Protein AF-A0A2A4FBB8-F1 (afdb_monomer)

pLDDT: mean 86.94, std 19.79, range [28.27, 98.19]

Nearest PDB structures (foldseek):
  5d15-assembly1_B  TM=6.568E-01  e=8.085E-01  Mycobacterium avium subsp. avium 10-9275

Solvent-accessible surface area (backbone atoms only — not comparable to full-atom values): 10845 Å² total; per-residue (Å²): 132,55,71,39,58,55,53,48,51,52,52,51,52,49,24,53,53,51,34,46,37,30,60,75,66,69,47,73,53,60,28,43,47,56,56,64,63,68,50,75,57,100,87,46,77,50,38,67,26,57,54,52,22,54,58,47,24,73,68,38,84,45,69,38,36,34,46,34,72,56,40,43,75,50,49,36,52,89,34,98,57,18,75,46,34,29,28,42,78,88,70,49,41,26,57,38,37,53,61,76,48,41,78,39,67,62,51,44,52,48,44,40,54,52,32,53,50,45,35,62,79,23,69,88,38,66,75,63,22,52,40,27,51,52,48,31,30,55,46,30,51,45,27,48,74,68,71,38,59,90,61,47,63,93,65,99,65,74,73,54,71,42,69,44,59,66,82,78,78,78,78,67,96,81,81,87,77,85,83,86,85,88,82,88,86,86,88,133

Secondary structure (DSSP, 8-state):
--HHHHHHHHHHHHHHHHHHHHHHH-----EEE--S--EE-SS-EESHHHHHHHHHHHH--SS-EEE-HHHHTTS-TTSTTGGGEEE-TTS-EEE-SSTTGGGSHHHHHHHHHHHHHHHHHTTT-HHHHHHHHHHHHHHHHHHHHTT-GGGPPP-SS----EEBTB------S---S-----------

Sequence (188 aa):
MTNERVVAMFLTELTDQIAQLTLMSRFPLRGAVTVGPLMFSEKFLFGPALVEAVELEKAAVFPRIMLSKSVLRHITPDSPYQSLVLRDADGSAFLDYLGRKALIPSAIKWHREFVQKGLAENASRVRERQKYEWLAQYHNFHAMKVGMSDQCVSIDRGIAFEPYGDEVDVISPVKQRRSVSATGRSQE

Structure (mmCIF, N/CA/C/O backbone):
data_AF-A0A2A4FBB8-F1
#
_entry.id   AF-A0A2A4FBB8-F1
#
loop_
_atom_site.group_PDB
_atom_site.id
_atom_site.type_symbol
_atom_site.label_atom_id
_atom_site.label_alt_id
_atom_site.label_comp_id
_atom_site.label_asym_id
_atom_site.label_entity_id
_atom_site.label_seq_id
_atom_site.pdbx_PDB_ins_code
_atom_site.Cartn_x
_atom_site.Cartn_y
_atom_site.Cartn_z
_atom_site.occupancy
_atom_site.B_iso_or_equiv
_atom_site.auth_seq_id
_atom_site.auth_comp_id
_atom_site.auth_asym_id
_atom_site.auth_atom_id
_atom_site.pdbx_PDB_model_num
ATOM 1 N N . MET A 1 1 ? -5.345 16.794 21.054 1.00 59.84 1 MET A N 1
ATOM 2 C CA . MET A 1 1 ? -4.994 16.195 19.746 1.00 59.84 1 MET A CA 1
ATOM 3 C C . MET A 1 1 ? -6.293 15.774 19.077 1.00 59.84 1 MET A C 1
ATOM 5 O O . MET A 1 1 ? -7.117 15.206 19.778 1.00 59.84 1 MET A O 1
ATOM 9 N N . THR A 1 2 ? -6.547 16.122 17.812 1.00 82.75 2 THR A N 1
ATOM 10 C CA . THR A 1 2 ? -7.803 15.728 17.141 1.00 82.75 2 THR A CA 1
ATOM 11 C C . THR A 1 2 ? -7.772 14.239 16.782 1.00 82.75 2 THR A C 1
ATOM 13 O O . THR A 1 2 ? -6.693 13.696 16.542 1.00 82.75 2 THR A O 1
ATOM 16 N N . ASN A 1 3 ? -8.937 13.583 16.725 1.00 90.62 3 ASN A N 1
ATOM 17 C CA . ASN A 1 3 ? -9.036 12.169 16.328 1.00 90.62 3 ASN A CA 1
ATOM 18 C C . ASN A 1 3 ? -8.429 11.923 14.936 1.00 90.62 3 ASN A C 1
ATOM 20 O O . ASN A 1 3 ? -7.737 10.930 14.740 1.00 90.62 3 ASN A O 1
ATOM 24 N N . GLU A 1 4 ? -8.602 12.868 14.007 1.00 93.94 4 GLU A N 1
ATOM 25 C CA . GLU A 1 4 ? -7.934 12.867 12.699 1.00 93.94 4 GLU A CA 1
ATOM 26 C C . GLU A 1 4 ? -6.409 12.795 12.826 1.00 93.94 4 GLU A C 1
ATOM 28 O O . GLU A 1 4 ? -5.794 11.911 12.240 1.00 93.94 4 GLU A O 1
ATOM 33 N N . ARG A 1 5 ? -5.788 13.673 13.627 1.00 94.25 5 ARG A N 1
ATOM 34 C CA . ARG A 1 5 ? -4.325 13.686 13.783 1.00 94.25 5 ARG A CA 1
ATOM 35 C C . ARG A 1 5 ? -3.804 12.389 14.395 1.00 94.25 5 ARG A C 1
ATOM 37 O O . ARG A 1 5 ? -2.741 11.933 13.996 1.00 94.25 5 ARG A O 1
ATOM 44 N N . VAL A 1 6 ? -4.534 11.787 15.336 1.00 95.25 6 VAL A N 1
ATOM 45 C CA . VAL A 1 6 ? -4.153 10.490 15.926 1.00 95.25 6 VAL A CA 1
ATOM 46 C C . VAL A 1 6 ? -4.181 9.383 14.875 1.00 95.25 6 VAL A C 1
ATOM 48 O O . VAL A 1 6 ? -3.196 8.661 14.728 1.00 95.25 6 VAL A O 1
ATOM 51 N N . VAL A 1 7 ? -5.270 9.286 14.106 1.00 96.38 7 VAL A N 1
ATOM 52 C CA . VAL A 1 7 ? -5.392 8.303 13.019 1.00 96.38 7 VAL A CA 1
ATOM 53 C C . VAL A 1 7 ? -4.308 8.531 11.968 1.00 96.38 7 VAL A C 1
ATOM 55 O O . VAL A 1 7 ? -3.618 7.592 11.587 1.00 96.38 7 VAL A O 1
ATOM 58 N N . ALA A 1 8 ? -4.091 9.775 11.550 1.00 96.44 8 ALA A N 1
ATOM 59 C CA . ALA A 1 8 ? -3.084 10.117 10.557 1.00 96.44 8 ALA A CA 1
ATOM 60 C C . ALA A 1 8 ? -1.657 9.785 11.005 1.00 96.44 8 ALA A C 1
ATOM 62 O O . ALA A 1 8 ? -0.876 9.264 10.210 1.00 96.44 8 ALA A O 1
ATOM 63 N N . MET A 1 9 ? -1.305 10.043 12.269 1.00 96.75 9 MET A N 1
ATOM 64 C CA . MET A 1 9 ? -0.003 9.645 12.812 1.00 96.75 9 MET A CA 1
ATOM 65 C C . MET A 1 9 ? 0.176 8.129 12.782 1.00 96.75 9 MET A C 1
ATOM 67 O O . MET A 1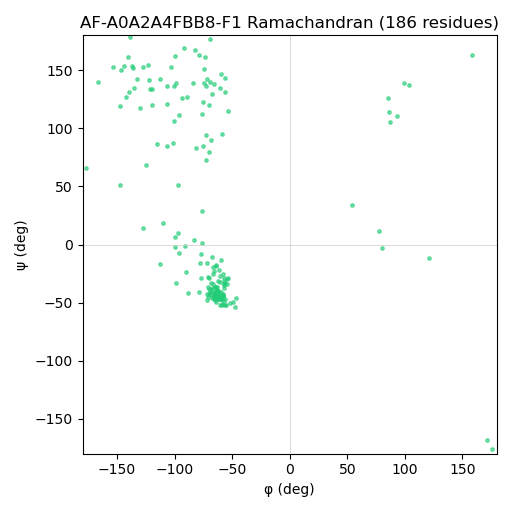 9 ? 1.215 7.658 12.329 1.00 96.75 9 MET A O 1
ATOM 71 N N . PHE A 1 10 ? -0.842 7.373 13.205 1.00 97.19 10 PHE A N 1
ATOM 72 C CA . PHE A 1 10 ? -0.804 5.913 13.146 1.00 97.19 10 PHE A CA 1
ATOM 73 C C . PHE A 1 10 ? -0.615 5.414 11.707 1.00 97.19 10 PHE A C 1
ATOM 75 O O . PHE A 1 10 ? 0.257 4.588 11.451 1.00 97.19 10 PHE A O 1
ATOM 82 N N . LEU A 1 11 ? -1.378 5.952 10.749 1.00 97.81 11 LEU A N 1
ATOM 83 C CA . LEU A 1 11 ? -1.250 5.592 9.335 1.00 97.81 11 LEU A CA 1
ATOM 84 C C . LEU A 1 11 ? 0.111 5.984 8.750 1.00 97.81 11 LEU A C 1
ATOM 86 O O . LEU A 1 11 ? 0.658 5.243 7.937 1.00 97.81 11 LEU A O 1
ATOM 90 N N . THR A 1 12 ? 0.671 7.123 9.160 1.00 97.25 12 THR A N 1
ATOM 91 C CA . THR A 1 12 ? 1.992 7.590 8.713 1.00 97.25 12 THR A CA 1
ATOM 92 C C . THR A 1 12 ? 3.091 6.641 9.181 1.00 97.25 12 THR A C 1
ATOM 94 O O . THR A 1 12 ? 3.909 6.219 8.367 1.00 97.25 12 THR A O 1
ATOM 97 N N . GLU A 1 13 ? 3.070 6.262 10.458 1.00 97.62 13 GLU A N 1
ATOM 98 C CA . GLU A 1 13 ? 4.020 5.306 11.031 1.00 97.62 13 GLU A CA 1
ATOM 99 C C . GLU A 1 13 ? 3.883 3.930 10.368 1.00 97.62 13 GLU A C 1
ATOM 101 O O . GLU A 1 13 ? 4.860 3.342 9.906 1.00 97.62 13 GLU A O 1
ATOM 106 N N . LEU A 1 14 ? 2.646 3.448 10.222 1.00 97.50 14 LEU A N 1
ATOM 107 C CA . LEU A 1 14 ? 2.368 2.176 9.564 1.00 97.50 14 LEU A CA 1
ATOM 108 C C . LEU A 1 14 ? 2.857 2.170 8.105 1.00 97.50 14 LEU A C 1
ATOM 110 O O . LEU A 1 14 ? 3.459 1.196 7.659 1.00 97.50 14 LEU A O 1
ATOM 114 N N . THR A 1 15 ? 2.658 3.272 7.376 1.00 97.19 15 THR A N 1
ATOM 115 C CA . THR A 1 15 ? 3.177 3.475 6.011 1.00 97.19 15 THR A CA 1
ATOM 116 C C . THR A 1 15 ? 4.694 3.306 5.973 1.00 97.19 15 THR A C 1
ATOM 118 O O . THR A 1 15 ? 5.210 2.597 5.109 1.00 97.19 15 THR A O 1
ATOM 121 N N . ASP A 1 16 ? 5.413 3.929 6.909 1.00 95.75 16 ASP A N 1
ATOM 122 C CA . ASP A 1 16 ? 6.872 3.856 6.960 1.00 95.75 16 ASP A CA 1
ATOM 123 C C . ASP A 1 16 ? 7.364 2.426 7.240 1.00 95.75 16 ASP A C 1
ATOM 125 O O . ASP A 1 16 ? 8.274 1.954 6.552 1.00 95.75 16 ASP A O 1
ATOM 129 N N . GLN A 1 17 ? 6.710 1.697 8.150 1.00 96.31 17 GLN A N 1
ATOM 130 C CA . GLN A 1 17 ? 7.031 0.296 8.452 1.00 96.31 17 GLN A CA 1
ATOM 131 C C . GLN A 1 17 ? 6.752 -0.642 7.268 1.00 96.31 17 GLN A C 1
ATOM 133 O O . GLN A 1 17 ? 7.589 -1.481 6.925 1.00 96.31 17 GLN A O 1
ATOM 138 N N . ILE A 1 18 ? 5.605 -0.486 6.596 1.00 96.81 18 ILE A N 1
ATOM 139 C CA . ILE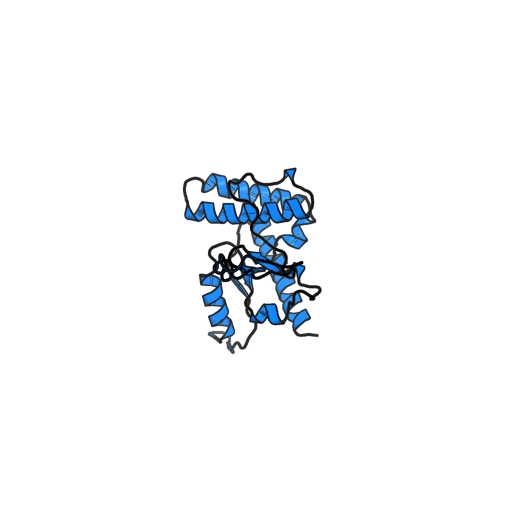 A 1 18 ? 5.258 -1.285 5.409 1.00 96.81 18 ILE A CA 1
ATOM 140 C C . ILE A 1 18 ? 6.251 -1.023 4.283 1.00 96.81 18 ILE A C 1
ATOM 142 O O . ILE A 1 18 ? 6.724 -1.966 3.642 1.00 96.81 18 ILE A O 1
ATOM 146 N N . ALA A 1 19 ? 6.589 0.245 4.045 1.00 95.75 19 ALA A N 1
ATOM 147 C CA . ALA A 1 19 ? 7.557 0.608 3.028 1.00 95.75 19 ALA A CA 1
ATOM 148 C C . ALA A 1 19 ? 8.938 0.022 3.340 1.00 95.75 19 ALA A C 1
ATOM 150 O O . ALA A 1 19 ? 9.589 -0.500 2.439 1.00 95.75 19 ALA A O 1
ATOM 151 N N . GLN A 1 20 ? 9.369 0.049 4.604 1.00 94.44 20 GLN A N 1
ATOM 152 C CA . GLN A 1 20 ? 10.628 -0.557 5.025 1.00 94.44 20 GLN A CA 1
ATOM 153 C C . GLN A 1 20 ? 10.648 -2.068 4.754 1.00 94.44 20 GL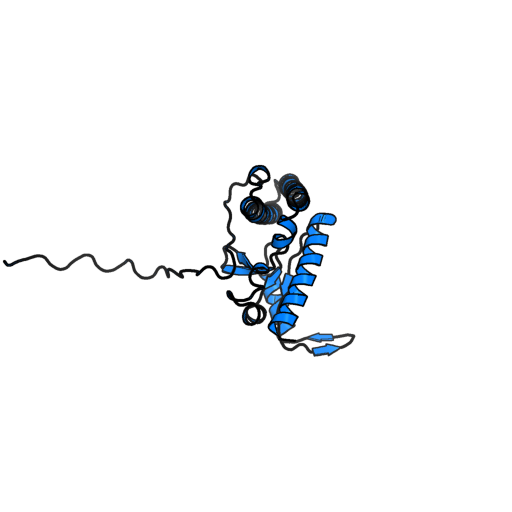N A C 1
ATOM 155 O O . GLN A 1 20 ? 11.561 -2.554 4.087 1.00 94.44 20 GLN A O 1
ATOM 160 N N . LEU A 1 21 ? 9.628 -2.807 5.201 1.00 96.25 21 LEU A N 1
ATOM 161 C CA . LEU A 1 21 ? 9.530 -4.257 4.987 1.00 96.25 21 LEU A CA 1
ATOM 162 C C . LEU A 1 21 ? 9.443 -4.619 3.496 1.00 96.25 21 LEU A C 1
ATOM 164 O O . LEU A 1 21 ? 10.092 -5.560 3.033 1.00 96.25 21 LEU A O 1
ATOM 168 N N . THR A 1 22 ? 8.701 -3.836 2.715 1.00 94.69 22 THR A N 1
ATOM 169 C CA . THR A 1 22 ? 8.532 -4.092 1.281 1.00 94.69 22 THR A CA 1
ATOM 170 C C . THR A 1 22 ? 9.808 -3.776 0.500 1.00 94.69 22 THR A C 1
ATOM 172 O O . THR A 1 22 ? 10.259 -4.601 -0.290 1.00 94.69 22 THR A O 1
ATOM 175 N N . LEU A 1 23 ? 10.427 -2.613 0.724 1.00 93.56 23 LEU A N 1
ATOM 176 C CA . LEU A 1 23 ? 11.586 -2.161 -0.053 1.00 93.56 23 LEU A CA 1
ATOM 177 C C . LEU A 1 23 ? 12.890 -2.836 0.380 1.00 93.56 23 LEU A C 1
ATOM 179 O O . LEU A 1 23 ? 13.695 -3.203 -0.473 1.00 93.56 23 LEU A O 1
ATOM 183 N N . MET A 1 24 ? 13.111 -3.011 1.687 1.00 90.69 24 MET A N 1
ATOM 184 C CA . MET A 1 24 ? 14.364 -3.573 2.202 1.00 90.69 24 MET A CA 1
ATOM 185 C C . MET A 1 24 ? 14.321 -5.097 2.284 1.00 90.69 24 MET A C 1
ATOM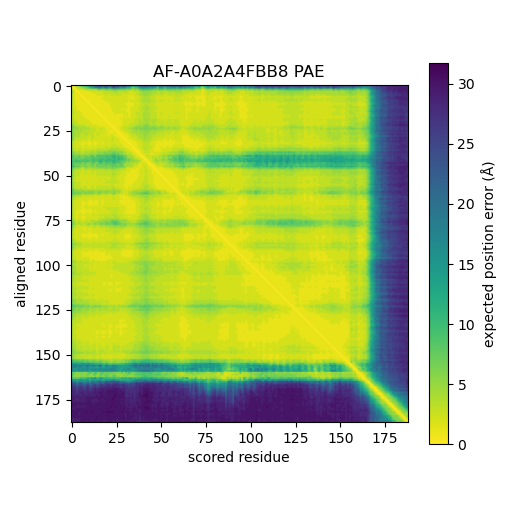 187 O O . MET A 1 24 ? 15.291 -5.759 1.923 1.00 90.69 24 MET A O 1
ATOM 191 N N . SER A 1 25 ? 13.201 -5.662 2.741 1.00 92.69 25 SER A N 1
ATOM 192 C CA . SER A 1 25 ? 13.072 -7.108 2.964 1.00 92.69 25 SER A CA 1
ATOM 193 C C . SER A 1 25 ? 12.355 -7.836 1.827 1.00 92.69 25 SER A C 1
ATOM 195 O O . SER A 1 25 ? 12.248 -9.059 1.878 1.00 92.69 25 SER A O 1
ATOM 197 N N . ARG A 1 26 ? 11.884 -7.118 0.791 1.00 94.00 26 ARG A N 1
ATOM 198 C CA . ARG A 1 26 ? 11.116 -7.682 -0.339 1.00 94.00 26 ARG A CA 1
ATOM 199 C C . ARG A 1 26 ? 9.896 -8.476 0.131 1.00 94.00 26 ARG A C 1
ATOM 201 O O . ARG A 1 26 ? 9.523 -9.478 -0.478 1.00 94.00 26 ARG A O 1
ATOM 208 N N . PHE A 1 27 ? 9.295 -8.020 1.230 1.00 94.56 27 PHE A N 1
ATOM 209 C CA . PHE A 1 27 ? 8.194 -8.689 1.907 1.00 94.56 27 PHE A CA 1
ATOM 210 C C . PHE A 1 27 ? 6.931 -7.821 1.831 1.00 94.56 27 PHE A C 1
ATOM 212 O O . PHE A 1 27 ? 6.692 -6.999 2.718 1.00 94.56 27 PHE A O 1
ATOM 219 N N . PRO A 1 28 ? 6.145 -7.945 0.748 1.00 94.25 28 PRO A N 1
ATOM 220 C CA . PRO A 1 28 ? 4.946 -7.145 0.570 1.00 94.25 28 PRO A CA 1
ATOM 221 C C . PRO A 1 28 ? 3.849 -7.620 1.534 1.00 94.25 28 PRO A C 1
ATOM 223 O O . PRO A 1 28 ? 3.628 -8.821 1.706 1.00 94.25 28 PRO A O 1
ATOM 226 N N . LEU A 1 29 ? 3.155 -6.673 2.162 1.00 94.75 29 LEU A N 1
ATOM 227 C CA . LEU A 1 29 ? 2.158 -6.951 3.197 1.00 94.75 29 LEU A CA 1
ATOM 228 C C . LEU A 1 29 ? 0.730 -6.815 2.673 1.00 94.75 29 LEU A C 1
ATOM 230 O O . LEU A 1 29 ? 0.453 -6.029 1.772 1.00 94.75 29 LEU A O 1
ATOM 234 N N . ARG A 1 30 ? -0.191 -7.556 3.292 1.00 94.75 30 ARG A N 1
ATOM 235 C CA . ARG A 1 30 ? -1.638 -7.366 3.153 1.00 94.75 30 ARG A CA 1
ATOM 236 C C . ARG A 1 30 ? -2.268 -7.239 4.533 1.00 94.75 30 ARG A C 1
ATOM 238 O O . ARG A 1 30 ? -1.736 -7.780 5.502 1.00 94.75 30 ARG A O 1
ATOM 245 N N . GLY A 1 31 ? -3.386 -6.537 4.620 1.00 96.38 31 GLY A N 1
ATOM 246 C CA . GLY A 1 31 ? -4.034 -6.285 5.898 1.00 96.38 31 GLY A CA 1
ATOM 247 C C . GLY A 1 31 ? -5.172 -5.289 5.786 1.00 96.38 31 GLY A C 1
ATOM 248 O O . GLY A 1 31 ? -5.591 -4.912 4.691 1.00 96.38 31 GLY A O 1
ATOM 249 N N . ALA A 1 32 ? -5.640 -4.840 6.942 1.00 97.94 32 ALA A N 1
ATOM 250 C CA . ALA A 1 32 ? -6.689 -3.846 7.056 1.00 97.94 32 ALA A CA 1
ATOM 251 C C . ALA A 1 32 ? -6.476 -2.958 8.285 1.00 97.94 32 ALA A C 1
ATOM 253 O O . ALA A 1 32 ? -5.952 -3.412 9.302 1.00 97.94 32 ALA A O 1
ATOM 254 N N . VAL A 1 33 ? -6.926 -1.707 8.198 1.00 98.06 33 VAL A N 1
ATOM 255 C CA . VAL A 1 33 ? -6.998 -0.775 9.328 1.00 98.06 33 VAL A CA 1
ATOM 256 C C . VAL A 1 33 ? -8.446 -0.354 9.542 1.00 98.06 33 VAL A C 1
ATOM 258 O O . VAL A 1 33 ? -9.155 0.022 8.605 1.00 98.06 33 VAL A O 1
ATOM 261 N N . THR A 1 34 ? -8.862 -0.391 10.803 1.00 97.31 34 THR A N 1
ATOM 262 C CA . THR A 1 34 ? -10.196 -0.024 11.289 1.00 97.31 34 THR A CA 1
ATOM 263 C C . THR A 1 34 ? -10.067 0.816 12.555 1.00 97.31 34 THR A C 1
ATOM 265 O O . THR A 1 34 ? -9.133 0.623 13.333 1.00 97.31 34 THR A O 1
ATOM 268 N N . VAL A 1 35 ? -11.037 1.688 12.813 1.00 96.19 35 VAL A N 1
ATOM 269 C CA . VAL A 1 35 ? -11.166 2.475 14.042 1.00 96.19 35 VAL A CA 1
ATOM 270 C C . VAL A 1 35 ? -12.484 2.122 14.718 1.00 96.19 35 VAL A C 1
ATOM 272 O O . VAL A 1 35 ? -13.563 2.331 14.165 1.00 96.19 35 VAL A O 1
ATOM 275 N N . GLY A 1 36 ? -12.414 1.626 15.949 1.00 94.75 36 GLY A N 1
ATOM 276 C CA . GLY A 1 36 ? -13.610 1.338 16.725 1.00 94.75 36 GLY A CA 1
ATOM 277 C C . GLY A 1 36 ? -13.315 0.676 18.067 1.00 94.75 36 GLY A C 1
ATOM 278 O O . GLY A 1 36 ? -12.151 0.510 18.434 1.00 94.75 36 GLY A O 1
ATOM 279 N N . PRO A 1 37 ? -14.370 0.303 18.807 1.00 94.88 37 PRO A N 1
ATOM 280 C CA . PRO A 1 37 ? -14.239 -0.309 20.119 1.00 94.88 37 PRO A CA 1
ATOM 281 C C . PRO A 1 37 ? -13.471 -1.631 20.069 1.00 94.88 37 PRO A C 1
ATOM 283 O O . PRO A 1 37 ? -13.743 -2.498 19.231 1.00 94.88 37 PRO A O 1
ATOM 286 N N . LEU A 1 38 ? -12.551 -1.785 21.016 1.00 93.62 38 LEU A N 1
ATOM 287 C CA . LEU A 1 38 ? -11.731 -2.970 21.193 1.00 93.62 38 LEU A CA 1
ATOM 288 C C . LEU A 1 38 ? -11.563 -3.226 22.690 1.00 93.62 38 LEU A C 1
ATOM 290 O O . LEU A 1 38 ? -11.162 -2.335 23.436 1.00 93.62 38 LEU A O 1
ATOM 294 N N . MET A 1 39 ? -11.878 -4.440 23.122 1.00 92.94 39 MET A N 1
ATOM 295 C CA . MET A 1 39 ? -11.535 -4.941 24.445 1.00 92.94 39 MET A CA 1
ATOM 296 C C . MET A 1 39 ? -10.216 -5.690 24.315 1.00 92.94 39 MET A C 1
ATOM 298 O O . MET A 1 39 ? -10.087 -6.589 23.479 1.00 92.94 39 MET A O 1
ATOM 302 N N . PHE A 1 40 ? -9.236 -5.317 25.129 1.00 92.56 40 PHE A N 1
ATOM 303 C CA . PHE A 1 40 ? -7.948 -5.990 25.152 1.00 92.56 40 PHE A CA 1
ATOM 304 C C . PHE A 1 40 ? -7.524 -6.304 26.586 1.00 92.56 40 PHE A C 1
ATOM 306 O O . PHE A 1 40 ? -7.761 -5.539 27.517 1.00 92.56 40 PHE A O 1
ATOM 313 N N . SER A 1 41 ? -6.904 -7.464 26.741 1.00 92.50 41 SER A N 1
ATOM 314 C CA . SER A 1 41 ? -6.198 -7.941 27.930 1.00 92.50 41 SER A CA 1
ATOM 315 C C . SER A 1 41 ? -4.916 -8.632 27.459 1.00 92.50 41 SER A C 1
ATOM 317 O O . SER A 1 41 ? -4.708 -8.781 26.256 1.00 92.50 41 SER A O 1
ATOM 319 N N . GLU A 1 42 ? -4.085 -9.126 28.373 1.00 92.25 42 GLU A N 1
ATOM 320 C CA . GLU A 1 42 ? -2.859 -9.850 27.999 1.00 92.25 42 GLU A CA 1
ATOM 321 C C . GLU A 1 42 ? -3.107 -11.079 27.107 1.00 92.25 42 GLU A C 1
ATOM 323 O O . GLU A 1 42 ? -2.246 -11.447 26.314 1.00 92.25 42 GLU A O 1
ATOM 328 N N . LYS A 1 43 ? -4.274 -11.728 27.229 1.00 93.00 43 LYS A N 1
ATOM 329 C CA . LYS A 1 43 ? -4.574 -13.001 26.546 1.00 93.00 43 LYS A CA 1
ATOM 330 C C . LYS A 1 43 ? -5.651 -12.905 25.475 1.00 93.00 43 LYS A C 1
ATOM 332 O O . LYS A 1 43 ? -5.785 -13.819 24.668 1.00 93.00 43 LYS A O 1
ATOM 337 N N . PHE A 1 44 ? -6.440 -11.836 25.486 1.00 89.50 44 PHE A N 1
ATOM 338 C CA . PHE A 1 44 ? -7.621 -11.722 24.642 1.00 89.50 44 PHE A CA 1
ATOM 339 C C . PHE A 1 44 ? -7.700 -10.352 23.999 1.00 89.50 44 PHE A C 1
ATOM 341 O O . PHE A 1 44 ? -7.557 -9.333 24.674 1.00 89.50 44 PHE A O 1
ATOM 348 N N . LEU A 1 45 ? -8.006 -10.367 22.708 1.00 91.75 45 LEU A N 1
ATOM 349 C CA . LEU A 1 45 ? -8.310 -9.202 21.902 1.00 91.75 45 LEU A CA 1
ATOM 350 C C . LEU A 1 45 ? -9.612 -9.485 21.161 1.00 91.75 45 LEU A C 1
ATOM 352 O O . LEU A 1 45 ? -9.681 -10.434 20.382 1.00 91.75 45 LEU A O 1
ATOM 356 N N . PHE A 1 46 ? -10.655 -8.705 21.417 1.00 93.19 46 PHE A N 1
ATOM 357 C CA . PHE A 1 46 ? -11.926 -8.857 20.718 1.00 93.19 46 PHE A CA 1
ATOM 358 C C . PHE A 1 46 ? -12.688 -7.540 20.676 1.00 93.19 46 PHE A C 1
ATOM 360 O O . PHE A 1 46 ? -12.546 -6.667 21.527 1.00 93.19 46 PHE A O 1
ATOM 367 N N . GLY A 1 47 ? -13.516 -7.387 19.656 1.00 95.25 47 GLY A N 1
ATOM 368 C CA . GLY A 1 47 ? -14.325 -6.197 19.468 1.00 95.25 47 GLY A CA 1
ATOM 369 C C . GLY A 1 47 ? -14.749 -6.052 18.015 1.00 95.25 47 GLY A C 1
ATOM 370 O O . GLY A 1 47 ? -14.152 -6.680 17.136 1.00 95.25 47 GLY A O 1
ATOM 371 N N . PRO A 1 48 ? -15.769 -5.226 17.749 1.00 96.12 48 PRO A N 1
ATOM 372 C CA . PRO A 1 48 ? -16.274 -5.012 16.397 1.00 96.12 48 PRO A CA 1
ATOM 373 C C . PRO A 1 48 ? -15.188 -4.515 15.434 1.00 96.12 48 PRO A C 1
ATOM 375 O O . PRO A 1 48 ? -15.172 -4.950 14.289 1.00 96.12 48 PRO A O 1
ATOM 378 N N . ALA A 1 49 ? -14.242 -3.688 15.900 1.00 95.88 49 ALA A N 1
ATOM 379 C CA . ALA A 1 49 ? -13.133 -3.221 15.067 1.00 95.88 49 ALA A CA 1
ATOM 380 C C . ALA A 1 49 ? -12.218 -4.372 14.611 1.00 95.88 49 ALA A C 1
ATOM 382 O O . ALA A 1 49 ? -11.850 -4.438 13.445 1.00 95.88 49 ALA A O 1
ATOM 383 N N . LEU A 1 50 ? -11.904 -5.328 15.496 1.00 95.75 50 LEU A N 1
ATOM 384 C CA . LEU A 1 50 ? -11.088 -6.489 15.123 1.00 95.75 50 LEU A CA 1
ATOM 385 C C . LEU A 1 50 ? -11.804 -7.379 14.103 1.00 95.75 50 LEU A C 1
ATOM 387 O O . LEU A 1 50 ? -11.182 -7.831 13.147 1.00 95.75 50 LEU A O 1
ATOM 391 N N . VAL A 1 51 ? -13.105 -7.620 14.296 1.00 95.69 51 VAL A N 1
ATOM 392 C CA . VAL A 1 51 ? -13.910 -8.410 13.352 1.00 95.69 51 VAL A CA 1
ATOM 393 C C . VAL A 1 51 ? -13.938 -7.733 11.983 1.00 95.69 51 VAL A C 1
ATOM 395 O O . VAL A 1 51 ? -13.667 -8.383 10.979 1.00 95.69 51 VAL A O 1
ATOM 398 N N . GLU A 1 52 ? -14.193 -6.423 11.941 1.00 96.81 52 GLU A N 1
ATOM 399 C CA . GLU A 1 52 ? -14.164 -5.644 10.700 1.00 96.81 52 GLU A CA 1
ATOM 400 C C . GLU A 1 52 ? -12.791 -5.727 10.013 1.00 96.81 52 GLU A C 1
ATOM 402 O O . GLU A 1 52 ? -12.730 -5.932 8.802 1.00 96.81 52 GLU A O 1
ATOM 407 N N . ALA A 1 53 ? -11.691 -5.631 10.769 1.00 96.69 53 ALA A N 1
ATOM 408 C CA . ALA A 1 53 ? -10.342 -5.711 10.215 1.00 96.69 53 ALA A CA 1
ATOM 409 C C . ALA A 1 53 ? -10.056 -7.091 9.608 1.00 96.69 53 ALA A C 1
ATOM 411 O O . ALA A 1 53 ? -9.502 -7.178 8.515 1.00 96.69 53 ALA A O 1
ATOM 412 N N . VAL A 1 54 ? -10.464 -8.170 10.281 1.00 96.44 54 VAL A N 1
ATOM 413 C CA . VAL A 1 54 ? -10.291 -9.541 9.777 1.00 96.44 54 VAL A CA 1
ATOM 414 C C . VAL A 1 54 ? -11.100 -9.766 8.501 1.00 96.44 54 VAL A C 1
ATOM 416 O O . VAL A 1 54 ? -10.578 -10.324 7.539 1.00 96.44 54 VAL A O 1
ATOM 419 N N . GLU A 1 55 ? -12.357 -9.327 8.457 1.00 96.12 55 GLU A N 1
ATOM 420 C CA . GLU A 1 55 ? -13.181 -9.482 7.253 1.00 96.12 55 GLU A CA 1
ATOM 421 C C . GLU A 1 55 ? -12.653 -8.643 6.082 1.00 96.12 55 GLU A C 1
ATOM 423 O O . GLU A 1 55 ? -12.633 -9.109 4.941 1.00 96.12 55 GLU A O 1
ATOM 428 N N . LEU A 1 56 ? -12.148 -7.439 6.357 1.00 96.44 56 LEU A N 1
ATOM 429 C CA . LEU A 1 56 ? -11.558 -6.585 5.333 1.00 96.44 56 LEU A CA 1
ATOM 430 C C . LEU A 1 56 ? -10.213 -7.136 4.820 1.00 96.44 56 LEU A C 1
ATOM 432 O O . LEU A 1 56 ? -9.964 -7.098 3.619 1.00 96.44 56 LEU A O 1
ATOM 436 N N . GLU A 1 57 ? -9.371 -7.714 5.684 1.00 96.00 57 GLU A N 1
ATOM 437 C CA . GLU A 1 57 ? -8.123 -8.378 5.266 1.00 96.00 57 GLU A CA 1
ATOM 438 C C . GLU A 1 57 ? -8.389 -9.590 4.373 1.00 96.00 57 GLU A C 1
ATOM 440 O O . GLU A 1 57 ? -7.700 -9.765 3.369 1.00 96.00 57 GLU A O 1
ATOM 445 N N . LYS A 1 58 ? -9.426 -10.385 4.665 1.00 94.00 58 LYS A N 1
ATOM 446 C CA . LYS A 1 58 ? -9.815 -11.519 3.810 1.00 94.00 58 LYS A CA 1
ATOM 447 C C . LYS A 1 58 ? -10.193 -11.076 2.395 1.00 94.00 58 LYS A C 1
ATOM 449 O O . LYS A 1 58 ? -9.961 -11.823 1.444 1.00 94.00 58 LYS A O 1
ATOM 454 N N . ALA A 1 59 ? -10.754 -9.874 2.252 1.00 91.12 59 ALA A N 1
ATOM 455 C CA . ALA A 1 59 ? -11.064 -9.267 0.960 1.00 91.12 59 ALA A CA 1
ATOM 456 C C . ALA A 1 59 ? -9.828 -8.661 0.258 1.00 91.12 59 ALA A C 1
ATOM 458 O O . ALA A 1 59 ? -9.862 -8.422 -0.951 1.00 91.12 59 ALA A O 1
ATOM 459 N N . ALA A 1 60 ? -8.715 -8.446 0.968 1.00 90.12 60 ALA A N 1
ATOM 460 C CA . ALA A 1 60 ? -7.464 -7.951 0.399 1.00 90.12 60 ALA A CA 1
ATOM 461 C C . ALA A 1 60 ? -6.731 -9.062 -0.385 1.00 90.12 60 ALA A C 1
ATOM 463 O O . ALA A 1 60 ? -5.840 -9.752 0.115 1.00 90.12 60 ALA A O 1
ATOM 464 N N . VAL A 1 61 ? -7.110 -9.243 -1.655 1.00 89.50 61 VAL A N 1
ATOM 465 C CA . VAL A 1 61 ? -6.497 -10.244 -2.554 1.00 89.50 61 VAL A CA 1
ATOM 466 C C . VAL A 1 61 ? -5.043 -9.893 -2.909 1.00 89.50 61 VAL A C 1
ATOM 468 O O . VAL A 1 61 ? -4.201 -10.784 -3.068 1.00 89.50 61 VAL A O 1
ATOM 471 N N . PHE A 1 62 ? -4.748 -8.597 -3.008 1.00 94.56 62 PHE A N 1
ATOM 472 C CA . PHE A 1 62 ? -3.452 -8.031 -3.385 1.00 94.56 62 PHE A CA 1
ATOM 473 C C . PHE A 1 62 ? -2.646 -7.570 -2.160 1.00 94.56 62 PHE A C 1
ATOM 475 O O . PHE A 1 62 ? -3.225 -7.400 -1.084 1.00 94.56 62 PHE A O 1
ATOM 482 N N . PRO A 1 63 ? -1.317 -7.376 -2.286 1.00 95.75 63 PRO A N 1
ATOM 483 C CA . PRO A 1 63 ? -0.475 -6.899 -1.189 1.00 95.75 63 PRO A CA 1
ATOM 484 C C . PRO A 1 63 ? -0.702 -5.408 -0.888 1.00 95.75 63 PRO A C 1
ATOM 486 O O . PRO A 1 63 ? 0.121 -4.549 -1.202 1.00 95.75 63 PRO A O 1
ATOM 489 N N . ARG A 1 64 ? -1.851 -5.109 -0.282 1.00 96.19 64 ARG A N 1
ATOM 490 C CA . ARG A 1 64 ? -2.277 -3.770 0.125 1.00 96.19 64 ARG A CA 1
ATOM 491 C C . ARG A 1 64 ? -2.907 -3.809 1.513 1.00 96.19 64 ARG A C 1
ATOM 493 O O . ARG A 1 64 ? -3.480 -4.823 1.917 1.00 96.19 64 ARG A O 1
ATOM 500 N N . ILE A 1 65 ? -2.837 -2.687 2.225 1.00 98.06 65 ILE A N 1
ATOM 501 C CA . ILE A 1 65 ? -3.515 -2.512 3.512 1.00 98.06 65 ILE A CA 1
ATOM 502 C C . ILE A 1 65 ? -4.797 -1.719 3.286 1.00 98.06 65 ILE A C 1
ATOM 504 O O . ILE A 1 65 ? -4.744 -0.518 3.033 1.00 98.06 65 ILE A O 1
ATOM 508 N N . MET A 1 66 ? -5.947 -2.383 3.353 1.00 97.94 66 MET A N 1
ATOM 509 C CA . MET A 1 66 ? -7.245 -1.750 3.119 1.00 97.94 66 MET A CA 1
ATOM 510 C C . MET A 1 66 ? -7.636 -0.827 4.279 1.00 97.94 66 MET A C 1
ATOM 512 O O . MET A 1 66 ? -7.407 -1.140 5.447 1.00 97.94 66 MET A O 1
ATOM 516 N N . LEU A 1 67 ? -8.258 0.306 3.967 1.00 97.94 67 LEU A N 1
ATOM 517 C CA . LEU A 1 67 ? -8.753 1.258 4.957 1.00 97.94 67 LEU A CA 1
ATOM 518 C C . LEU A 1 67 ? -10.274 1.180 5.019 1.00 97.94 67 LEU A C 1
ATOM 520 O O . LEU A 1 67 ? -10.972 1.395 4.028 1.00 97.94 67 LEU A O 1
ATOM 524 N N . SER A 1 68 ? -10.801 0.869 6.198 1.00 97.25 68 SER A N 1
ATOM 525 C CA . SER A 1 68 ? -12.243 0.781 6.388 1.00 97.25 68 SER A CA 1
ATOM 526 C C . SER A 1 68 ? -12.896 2.165 6.414 1.00 97.25 68 SER A C 1
ATOM 528 O O . SER A 1 68 ? -12.256 3.181 6.699 1.00 97.25 68 SER A O 1
ATOM 530 N N . LYS A 1 69 ? -14.218 2.218 6.200 1.00 95.81 69 LYS A N 1
ATOM 531 C CA . LYS A 1 69 ? -15.004 3.462 6.310 1.00 95.81 69 LYS A CA 1
ATOM 532 C C . LYS A 1 69 ? -14.802 4.159 7.656 1.00 95.81 69 LYS A C 1
ATOM 534 O O . LYS A 1 69 ? -14.926 5.376 7.735 1.00 95.81 69 LYS A O 1
ATOM 539 N N . SER A 1 70 ? -14.497 3.403 8.713 1.00 95.88 70 SER A N 1
ATOM 540 C CA . SER A 1 70 ? -14.219 3.967 10.032 1.00 95.88 70 SER A CA 1
ATOM 541 C C . SER A 1 70 ? -12.959 4.830 10.069 1.00 95.88 70 SER A C 1
ATOM 543 O O . SER A 1 70 ? -12.977 5.880 10.704 1.00 95.88 70 SER A O 1
ATOM 545 N N . VAL A 1 71 ? -11.917 4.446 9.328 1.00 97.12 71 VAL A N 1
ATOM 546 C CA . VAL A 1 71 ? -10.701 5.244 9.127 1.00 97.12 71 VAL A CA 1
ATOM 547 C C . VAL A 1 71 ? -11.004 6.451 8.240 1.00 97.12 71 VAL A C 1
ATOM 549 O O . VAL A 1 71 ? -10.630 7.573 8.567 1.00 97.12 71 VAL A O 1
ATOM 552 N N . LEU A 1 72 ? -11.734 6.236 7.142 1.00 95.75 72 LEU A N 1
ATOM 553 C CA . LEU A 1 72 ? -12.028 7.274 6.144 1.00 95.75 72 LEU A CA 1
ATOM 554 C C . LEU A 1 72 ? -12.933 8.404 6.664 1.00 95.75 72 LEU A C 1
ATOM 556 O O . LEU A 1 72 ? -12.930 9.496 6.109 1.00 95.75 72 LEU A O 1
ATOM 560 N N . ARG A 1 73 ? -13.678 8.186 7.759 1.00 94.44 73 ARG A N 1
ATOM 561 C CA . ARG A 1 73 ? -14.375 9.271 8.478 1.00 94.44 73 ARG A CA 1
ATOM 562 C C . ARG A 1 73 ? -13.418 10.275 9.123 1.00 94.44 73 ARG A C 1
ATOM 564 O O . ARG A 1 73 ? -13.835 11.385 9.433 1.00 94.44 73 ARG A O 1
ATOM 571 N N . HIS A 1 74 ? -12.178 9.867 9.380 1.00 94.88 74 HIS A N 1
ATOM 572 C CA . HIS A 1 74 ? -11.144 10.711 9.968 1.00 94.88 74 HIS A CA 1
ATOM 573 C C . HIS A 1 74 ? -10.201 11.288 8.914 1.00 94.88 74 HIS A C 1
ATOM 575 O O . HIS A 1 74 ? -9.738 12.404 9.098 1.00 94.88 74 HIS A O 1
ATOM 581 N N . ILE A 1 75 ? -9.937 10.552 7.831 1.00 94.50 75 ILE A N 1
ATOM 582 C CA . ILE A 1 75 ? -9.143 11.016 6.689 1.00 94.50 75 ILE A CA 1
ATOM 583 C C . ILE A 1 75 ? -10.100 11.269 5.523 1.00 94.50 75 ILE A C 1
ATOM 585 O O . ILE A 1 75 ? -10.364 10.382 4.709 1.00 94.50 75 ILE A O 1
ATOM 589 N N . THR A 1 76 ? -10.693 12.461 5.499 1.00 88.94 76 THR A N 1
ATOM 590 C CA . THR A 1 76 ? -11.584 12.907 4.420 1.00 88.94 76 THR A CA 1
ATOM 591 C C . THR A 1 76 ? -10.777 13.375 3.203 1.00 88.94 76 THR A C 1
ATOM 593 O O . THR A 1 76 ? -9.583 13.630 3.342 1.00 88.94 76 THR A O 1
ATOM 596 N N . PRO A 1 77 ? -11.394 13.500 2.015 1.00 86.81 77 PRO A N 1
ATOM 597 C CA . PRO A 1 77 ? -10.767 14.133 0.850 1.00 86.81 77 PRO A CA 1
ATOM 598 C C . PRO A 1 77 ? -10.081 15.468 1.170 1.00 86.81 77 PRO A C 1
ATOM 600 O O . PRO A 1 77 ? -8.913 15.658 0.880 1.00 86.81 77 PRO A O 1
ATOM 603 N N . ASP A 1 78 ? -10.739 16.354 1.915 1.00 87.12 78 ASP A N 1
ATOM 604 C CA . ASP A 1 78 ? -10.154 17.662 2.253 1.00 87.12 78 ASP A CA 1
ATOM 605 C C . ASP A 1 78 ? -9.080 17.604 3.361 1.00 87.12 78 ASP A C 1
ATOM 607 O O . ASP A 1 78 ? -8.550 18.632 3.786 1.00 87.12 78 ASP A O 1
ATOM 611 N N . SER A 1 79 ? -8.767 16.409 3.877 1.00 89.94 79 SER A N 1
ATOM 612 C CA . SER A 1 79 ? -7.774 16.229 4.934 1.00 89.94 79 SER A CA 1
ATOM 613 C C . SER A 1 79 ? -6.366 16.515 4.406 1.00 89.94 79 SER A C 1
ATOM 615 O O . SER A 1 79 ? -5.993 16.013 3.342 1.00 89.94 79 SER A O 1
ATOM 617 N N . PRO A 1 80 ? -5.487 17.182 5.182 1.00 92.00 80 PRO A N 1
ATOM 618 C CA . PRO A 1 80 ? -4.069 17.296 4.825 1.00 92.00 80 PRO A CA 1
ATOM 619 C C . PRO A 1 80 ? -3.369 15.929 4.710 1.00 92.00 80 PRO A C 1
ATOM 621 O O . PRO A 1 80 ? -2.264 15.833 4.175 1.00 92.00 80 PRO A O 1
ATOM 624 N N . TYR A 1 81 ? -4.005 14.864 5.202 1.00 94.44 81 TYR A N 1
ATOM 625 C CA . TYR A 1 81 ? -3.509 13.496 5.176 1.00 94.44 81 TYR A CA 1
ATOM 626 C C . TYR A 1 81 ? -4.109 12.645 4.046 1.00 94.44 81 TYR A C 1
ATOM 628 O O . TYR A 1 81 ? -3.813 11.452 3.989 1.00 94.44 81 TYR A O 1
ATOM 636 N N . GLN A 1 82 ? -4.900 13.225 3.127 1.00 94.31 82 GLN A N 1
ATOM 637 C CA . GLN A 1 82 ? -5.514 12.490 2.007 1.00 94.31 82 GLN A CA 1
ATOM 638 C C . GLN A 1 82 ? -4.493 11.718 1.156 1.00 94.31 82 GLN A C 1
ATOM 640 O O . GLN A 1 82 ? -4.790 10.650 0.635 1.00 94.31 82 GLN A O 1
ATOM 645 N N . SER A 1 83 ? -3.253 12.216 1.078 1.00 94.50 83 SER A N 1
ATOM 646 C CA . SER A 1 83 ? -2.163 11.600 0.310 1.00 94.50 83 SER A CA 1
ATOM 647 C C . SER A 1 83 ? -1.680 10.259 0.869 1.00 94.50 83 SER A C 1
ATOM 649 O O . SER A 1 83 ? -0.932 9.563 0.191 1.00 94.50 83 SER A O 1
ATOM 651 N N . LEU A 1 84 ? -2.103 9.882 2.081 1.00 96.69 84 LEU A N 1
ATOM 652 C CA . LEU A 1 84 ? -1.892 8.541 2.629 1.00 96.69 84 LEU A CA 1
ATOM 653 C C . LEU A 1 84 ? -2.858 7.511 2.028 1.00 96.69 84 LEU A C 1
ATOM 655 O O . LEU A 1 84 ? -2.720 6.325 2.310 1.00 96.69 84 LEU A O 1
ATOM 659 N N . VAL A 1 85 ? -3.855 7.932 1.248 1.00 97.44 85 VAL A N 1
ATOM 660 C CA . VAL A 1 85 ? -4.930 7.067 0.763 1.00 97.44 85 VAL A CA 1
ATOM 661 C C . VAL A 1 85 ? -4.955 7.058 -0.761 1.00 97.44 85 VAL A C 1
ATOM 663 O O . VAL A 1 85 ? -4.920 8.101 -1.411 1.00 97.44 85 VAL A O 1
ATOM 666 N N . LEU A 1 86 ? -5.075 5.862 -1.329 1.00 96.50 86 LEU A N 1
ATOM 667 C CA . LEU A 1 86 ? -5.386 5.654 -2.740 1.00 96.50 86 LEU A CA 1
ATOM 668 C C . LEU A 1 86 ? -6.636 4.795 -2.877 1.00 96.50 86 LEU A C 1
ATOM 670 O O . LEU A 1 86 ? -6.965 4.000 -1.990 1.00 96.50 86 LEU A O 1
ATOM 674 N N . ARG A 1 87 ? -7.326 4.950 -4.005 1.00 95.38 87 ARG A N 1
ATOM 675 C CA . ARG A 1 87 ? -8.403 4.057 -4.427 1.00 95.38 87 ARG A CA 1
ATOM 676 C C . ARG A 1 87 ? -7.885 3.093 -5.477 1.00 95.38 87 ARG A C 1
ATOM 678 O O . ARG A 1 87 ? -7.144 3.484 -6.373 1.00 95.38 87 ARG A O 1
ATOM 685 N N . ASP A 1 88 ? -8.261 1.834 -5.329 1.00 94.06 88 ASP A N 1
ATOM 686 C CA . ASP A 1 88 ? -8.024 0.795 -6.329 1.00 94.06 88 ASP A CA 1
ATOM 687 C C . ASP A 1 88 ? -9.223 0.686 -7.285 1.00 94.06 88 ASP A C 1
ATOM 689 O O . ASP A 1 88 ? -10.304 1.210 -7.009 1.00 94.06 88 ASP A O 1
ATOM 693 N N . ALA A 1 89 ? -9.062 -0.059 -8.374 1.00 89.94 89 ALA A N 1
ATOM 694 C CA . ALA A 1 89 ? -10.068 -0.272 -9.413 1.00 89.94 89 ALA A CA 1
ATOM 695 C C . ALA A 1 89 ? -11.354 -0.948 -8.915 1.00 89.94 89 ALA A C 1
ATOM 697 O O . ALA A 1 89 ? -12.400 -0.847 -9.551 1.00 89.94 89 ALA A O 1
ATOM 698 N N . ASP A 1 90 ? -11.290 -1.653 -7.783 1.00 90.50 90 ASP A N 1
ATOM 699 C CA . ASP A 1 90 ? -12.464 -2.232 -7.122 1.00 90.50 90 ASP A CA 1
ATOM 700 C C . ASP A 1 90 ? -13.216 -1.227 -6.224 1.00 90.50 90 ASP A C 1
ATOM 702 O O . ASP A 1 90 ? -14.171 -1.595 -5.539 1.00 90.50 90 ASP A O 1
ATOM 706 N N . GLY A 1 91 ? -12.788 0.040 -6.212 1.00 90.62 91 GLY A N 1
ATOM 707 C CA . GLY A 1 91 ? -13.352 1.127 -5.415 1.00 90.62 91 GLY A CA 1
ATOM 708 C C . GLY A 1 91 ? -12.890 1.147 -3.954 1.00 90.62 91 GLY A C 1
ATOM 709 O O . GLY A 1 91 ? -13.253 2.068 -3.211 1.00 90.62 91 GLY A O 1
ATOM 710 N N . SER A 1 92 ? -12.093 0.166 -3.521 1.00 93.25 92 SER A N 1
ATOM 711 C CA . SER A 1 92 ? -11.595 0.084 -2.148 1.00 93.25 92 SER A CA 1
ATOM 712 C C . SER A 1 92 ? -10.490 1.102 -1.896 1.00 93.25 92 SER A C 1
ATOM 714 O O . SER A 1 92 ? -9.586 1.278 -2.712 1.00 93.25 92 SER A O 1
ATOM 716 N N . ALA A 1 93 ? -10.526 1.729 -0.721 1.00 96.50 93 ALA A N 1
ATOM 717 C CA . ALA A 1 93 ? -9.443 2.582 -0.253 1.00 96.50 93 ALA A CA 1
ATOM 718 C C . ALA A 1 93 ? -8.347 1.741 0.414 1.00 96.50 93 ALA A C 1
ATOM 720 O O . ALA A 1 93 ? -8.641 0.826 1.190 1.00 96.50 93 ALA A O 1
ATOM 721 N N . PHE A 1 94 ? -7.087 2.073 0.156 1.00 97.75 94 PHE A N 1
ATOM 722 C CA . PHE A 1 94 ? -5.934 1.431 0.778 1.00 97.75 94 PHE A CA 1
ATOM 723 C C . PHE A 1 94 ? -4.838 2.445 1.122 1.00 97.75 94 PHE A C 1
ATOM 725 O O . PHE A 1 94 ? -4.824 3.569 0.620 1.00 97.75 94 PHE A O 1
ATOM 732 N N . LEU A 1 95 ? -3.942 2.038 2.021 1.00 97.88 95 LEU A N 1
ATOM 733 C CA . LEU A 1 95 ? -2.833 2.850 2.512 1.00 97.88 95 LEU A CA 1
ATOM 734 C C . LEU A 1 95 ? -1.710 2.942 1.469 1.00 97.88 95 LEU A C 1
ATOM 736 O O . LEU A 1 95 ? -1.144 1.923 1.064 1.00 97.88 95 LEU A O 1
ATOM 740 N N . ASP A 1 96 ? -1.360 4.164 1.079 1.00 97.69 96 ASP A N 1
ATOM 741 C CA . ASP A 1 96 ? -0.328 4.456 0.088 1.00 97.69 96 ASP A CA 1
ATOM 742 C C . ASP A 1 96 ? 1.084 4.421 0.695 1.00 97.69 96 ASP A C 1
ATOM 744 O O . ASP A 1 96 ? 1.666 5.449 1.051 1.00 97.69 96 ASP A O 1
ATOM 748 N N . TYR A 1 97 ? 1.661 3.222 0.809 1.00 96.94 97 TYR A N 1
ATOM 749 C CA . TYR A 1 97 ? 2.966 3.048 1.449 1.00 96.94 97 TYR A CA 1
ATOM 750 C C . TYR A 1 97 ? 4.149 3.619 0.642 1.00 96.94 97 TYR A C 1
ATOM 752 O O . TYR A 1 97 ? 5.170 4.010 1.211 1.00 96.94 97 TYR A O 1
ATOM 760 N N . LEU A 1 98 ? 4.043 3.661 -0.687 1.00 96.94 98 LEU A N 1
ATOM 761 C CA . LEU A 1 98 ? 5.102 4.114 -1.587 1.00 96.94 98 LEU A CA 1
ATOM 762 C C . LEU A 1 98 ? 5.027 5.618 -1.867 1.00 96.94 98 LEU A C 1
ATOM 764 O O . LEU A 1 98 ? 6.071 6.197 -2.147 1.00 96.94 98 LEU A O 1
ATOM 768 N N . GLY A 1 99 ? 3.867 6.269 -1.726 1.00 95.25 99 GLY A N 1
ATOM 769 C CA . GLY A 1 99 ? 3.657 7.667 -2.126 1.00 95.25 99 GLY A CA 1
ATOM 770 C C . GLY A 1 99 ? 4.730 8.648 -1.657 1.00 95.25 99 GLY A C 1
ATOM 771 O O . GLY A 1 99 ? 5.355 9.324 -2.473 1.00 95.25 99 GLY A O 1
ATOM 772 N N . ARG A 1 100 ? 5.026 8.693 -0.352 1.00 94.00 100 ARG A N 1
ATOM 773 C CA . ARG A 1 100 ? 6.100 9.563 0.170 1.00 94.00 100 ARG A CA 1
ATOM 774 C C . ARG A 1 100 ? 7.498 9.076 -0.211 1.00 94.00 100 ARG A C 1
ATOM 776 O O . ARG A 1 100 ? 8.387 9.889 -0.448 1.00 94.00 100 ARG A O 1
ATOM 783 N N . LYS A 1 101 ? 7.717 7.758 -0.250 1.00 95.25 101 LYS A N 1
ATOM 784 C CA . LYS A 1 101 ? 9.031 7.166 -0.555 1.00 95.25 101 LYS A CA 1
ATOM 785 C C . LYS A 1 101 ? 9.411 7.336 -2.023 1.00 95.25 101 LYS A C 1
ATOM 787 O O . LYS A 1 101 ? 10.595 7.447 -2.312 1.00 95.25 101 LYS A O 1
ATOM 792 N N . ALA A 1 102 ? 8.432 7.422 -2.921 1.00 95.06 102 ALA A N 1
ATOM 793 C CA . ALA A 1 102 ? 8.610 7.632 -4.354 1.00 95.06 102 ALA A CA 1
ATOM 794 C C . ALA A 1 102 ? 9.377 8.922 -4.688 1.00 95.06 102 ALA A C 1
ATOM 796 O O . ALA A 1 102 ? 10.042 8.982 -5.716 1.00 95.06 102 ALA A O 1
ATOM 797 N N . LEU A 1 103 ? 9.350 9.923 -3.797 1.00 93.88 103 LEU A N 1
ATOM 798 C CA . LEU A 1 103 ? 10.148 11.148 -3.926 1.00 93.88 103 LEU A CA 1
ATOM 799 C C . LEU A 1 103 ? 11.662 10.890 -3.869 1.00 93.88 103 LEU A C 1
ATOM 801 O O . LEU A 1 103 ? 12.449 11.743 -4.269 1.00 93.88 103 LEU A O 1
ATOM 805 N N . ILE A 1 104 ? 12.079 9.726 -3.364 1.00 96.44 104 ILE A N 1
ATOM 806 C CA . ILE A 1 104 ? 13.469 9.285 -3.330 1.00 96.44 104 ILE A CA 1
ATOM 807 C C . ILE A 1 104 ? 13.700 8.385 -4.557 1.00 96.44 104 ILE A C 1
ATOM 809 O O . ILE A 1 104 ? 13.204 7.255 -4.579 1.00 96.44 104 ILE A O 1
ATOM 813 N N . PRO A 1 105 ? 14.497 8.804 -5.560 1.00 96.56 105 PRO A N 1
ATOM 814 C CA . PRO A 1 105 ? 14.666 8.042 -6.802 1.00 96.56 105 PRO A CA 1
ATOM 815 C C . PRO A 1 105 ? 15.162 6.603 -6.605 1.00 96.56 105 PRO A C 1
ATOM 817 O O . PRO A 1 105 ? 14.816 5.710 -7.379 1.00 96.56 105 PRO A O 1
ATOM 820 N N . SER A 1 106 ? 15.969 6.348 -5.569 1.00 96.50 106 SER A N 1
ATOM 821 C CA . SER A 1 106 ? 16.421 4.991 -5.246 1.00 96.50 106 SER A CA 1
ATOM 822 C C . SER A 1 106 ? 15.280 4.089 -4.780 1.00 96.50 106 SER A C 1
ATOM 824 O O . SER A 1 106 ? 15.288 2.913 -5.124 1.00 96.50 106 SER A O 1
ATOM 826 N N . ALA A 1 107 ? 14.270 4.614 -4.079 1.00 96.81 107 ALA A N 1
ATOM 827 C CA . ALA A 1 107 ? 13.114 3.826 -3.660 1.00 96.81 107 ALA A CA 1
ATOM 828 C C . ALA A 1 107 ? 12.298 3.337 -4.865 1.00 96.81 107 ALA A C 1
ATOM 830 O O . ALA A 1 107 ? 11.904 2.173 -4.894 1.00 96.81 107 ALA A O 1
ATOM 831 N N . ILE A 1 108 ? 12.114 4.184 -5.889 1.00 98.19 108 ILE A N 1
ATOM 832 C CA . ILE A 1 108 ? 11.513 3.781 -7.171 1.00 98.19 108 ILE A CA 1
ATOM 833 C C . ILE A 1 108 ? 12.346 2.665 -7.808 1.00 98.19 108 ILE A C 1
ATOM 835 O O . ILE A 1 108 ? 11.811 1.597 -8.095 1.00 98.19 108 ILE A O 1
ATOM 839 N N . LYS A 1 109 ? 13.662 2.846 -7.953 1.00 97.81 109 LYS A N 1
ATOM 840 C CA . LYS A 1 109 ? 14.538 1.823 -8.555 1.00 97.81 109 LYS A CA 1
ATOM 841 C C . LYS A 1 109 ? 14.493 0.487 -7.801 1.00 97.81 109 LYS A C 1
ATOM 843 O O . LYS A 1 109 ? 14.284 -0.552 -8.418 1.00 97.81 109 LYS A O 1
ATOM 848 N N . TRP A 1 110 ? 14.600 0.506 -6.473 1.00 97.44 110 TRP A N 1
ATOM 849 C CA . TRP A 1 110 ? 14.534 -0.708 -5.652 1.00 97.44 110 TRP A CA 1
ATOM 850 C C . TRP A 1 110 ? 13.173 -1.396 -5.736 1.00 97.44 110 TRP A C 1
ATOM 852 O O . TRP A 1 110 ? 13.109 -2.621 -5.849 1.00 97.44 110 TRP A O 1
ATOM 862 N N . HIS A 1 111 ? 12.080 -0.626 -5.727 1.00 98.06 111 HIS A N 1
ATOM 863 C CA . HIS A 1 111 ? 10.742 -1.184 -5.898 1.00 98.06 111 HIS A CA 1
ATOM 864 C C . HIS A 1 111 ? 10.582 -1.820 -7.284 1.00 98.06 111 HIS A C 1
ATOM 866 O O . HIS A 1 111 ? 10.054 -2.925 -7.389 1.00 98.06 111 HIS A O 1
ATOM 872 N N . ARG A 1 112 ? 11.083 -1.168 -8.341 1.00 98.00 112 ARG A N 1
ATOM 873 C CA . ARG A 1 112 ? 11.078 -1.698 -9.710 1.00 98.00 112 ARG A CA 1
ATOM 874 C C . ARG A 1 112 ? 11.777 -3.053 -9.787 1.00 98.00 112 ARG A C 1
ATOM 876 O O . ARG A 1 112 ? 11.190 -4.013 -10.277 1.00 98.00 112 ARG A O 1
ATOM 883 N N . GLU A 1 113 ? 13.001 -3.139 -9.269 1.00 97.62 113 GLU A N 1
ATOM 884 C CA . GLU A 1 113 ? 13.7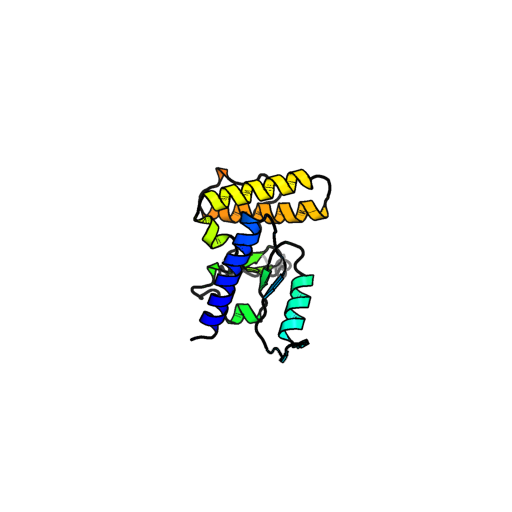94 -4.374 -9.256 1.00 97.62 113 GLU A CA 1
ATOM 885 C C . GLU A 1 113 ? 13.082 -5.502 -8.502 1.00 97.62 113 GLU A C 1
ATOM 887 O O . GLU A 1 113 ? 13.018 -6.636 -8.980 1.00 97.62 113 GLU A O 1
ATOM 892 N N . PHE A 1 114 ? 12.519 -5.189 -7.331 1.00 97.50 114 PHE A N 1
ATOM 893 C CA . PHE A 1 114 ? 11.725 -6.128 -6.542 1.00 97.50 114 PHE A CA 1
ATOM 894 C C . PHE A 1 114 ? 10.537 -6.678 -7.344 1.00 97.50 114 PHE A C 1
ATOM 896 O O . PHE A 1 114 ? 10.347 -7.896 -7.409 1.00 97.50 114 PHE A O 1
ATOM 903 N N . VAL A 1 115 ? 9.772 -5.798 -7.991 1.00 97.81 115 VAL A N 1
ATOM 904 C CA . VAL A 1 115 ? 8.592 -6.179 -8.772 1.00 97.81 115 VAL A CA 1
ATOM 905 C C . VAL A 1 115 ? 8.967 -6.988 -10.012 1.00 97.81 115 VAL A C 1
ATOM 907 O O . VAL A 1 115 ? 8.375 -8.038 -10.253 1.00 97.81 115 VAL A O 1
ATOM 910 N N . GLN A 1 116 ? 9.971 -6.553 -10.777 1.00 97.88 116 GLN A N 1
ATOM 911 C CA . GLN A 1 116 ? 10.435 -7.264 -11.973 1.00 97.88 116 GLN A CA 1
ATOM 912 C C . GLN A 1 116 ? 10.934 -8.668 -11.639 1.00 97.88 116 GLN A C 1
ATOM 914 O O . GLN A 1 116 ? 10.588 -9.628 -12.330 1.00 97.88 116 GLN A O 1
ATOM 919 N N . LYS A 1 117 ? 11.697 -8.803 -10.548 1.00 97.25 117 LYS A N 1
ATOM 920 C CA . LYS A 1 117 ? 12.142 -10.106 -10.059 1.00 97.25 117 LYS A CA 1
ATOM 921 C C . LYS A 1 117 ? 10.949 -11.002 -9.718 1.00 97.25 117 LYS A C 1
ATOM 923 O O . LYS A 1 117 ? 10.900 -12.141 -10.169 1.00 97.25 117 LYS A O 1
ATOM 928 N N . GLY A 1 118 ? 9.967 -10.476 -8.987 1.00 97.00 118 GLY A N 1
ATOM 929 C CA . GLY A 1 118 ? 8.765 -11.224 -8.625 1.00 97.00 118 GLY A CA 1
ATOM 930 C C . GLY A 1 118 ? 7.919 -11.667 -9.822 1.00 97.00 118 GLY A C 1
ATOM 931 O O . GLY A 1 118 ? 7.455 -12.807 -9.847 1.00 97.00 118 GLY A O 1
ATOM 932 N N . LEU A 1 119 ? 7.770 -10.815 -10.844 1.00 97.19 119 LEU A N 1
ATOM 933 C CA . LEU A 1 119 ? 7.112 -11.171 -12.108 1.00 97.19 119 LEU A CA 1
ATOM 934 C C . LEU A 1 119 ? 7.839 -12.317 -12.825 1.00 97.19 119 LEU A C 1
ATOM 936 O O . LEU A 1 119 ? 7.192 -13.262 -13.276 1.00 97.19 119 LEU A O 1
ATOM 940 N N . ALA A 1 120 ? 9.171 -12.250 -12.908 1.00 97.06 120 ALA A N 1
ATOM 941 C CA . ALA A 1 120 ? 9.982 -13.271 -13.567 1.00 97.06 120 ALA A CA 1
ATOM 942 C C . ALA A 1 120 ? 9.924 -14.620 -12.828 1.00 97.06 120 ALA A C 1
ATOM 944 O O . ALA A 1 120 ? 9.674 -15.654 -13.444 1.00 97.06 120 ALA A O 1
ATOM 945 N N . GLU A 1 121 ? 10.089 -14.613 -11.502 1.00 97.38 121 GLU A N 1
ATOM 946 C CA . GLU A 1 121 ? 10.082 -15.828 -10.671 1.00 97.38 121 GLU A CA 1
ATOM 947 C C . GLU A 1 121 ? 8.715 -16.527 -10.635 1.00 97.38 121 GLU A C 1
ATOM 949 O O . GLU A 1 121 ? 8.636 -17.738 -10.426 1.00 97.38 121 GLU A O 1
ATOM 954 N N . ASN A 1 122 ? 7.633 -15.780 -10.862 1.00 96.50 122 ASN A N 1
ATOM 955 C CA . ASN A 1 122 ? 6.268 -16.299 -10.823 1.00 96.50 122 ASN A CA 1
ATOM 956 C C . ASN A 1 122 ? 5.616 -16.362 -12.210 1.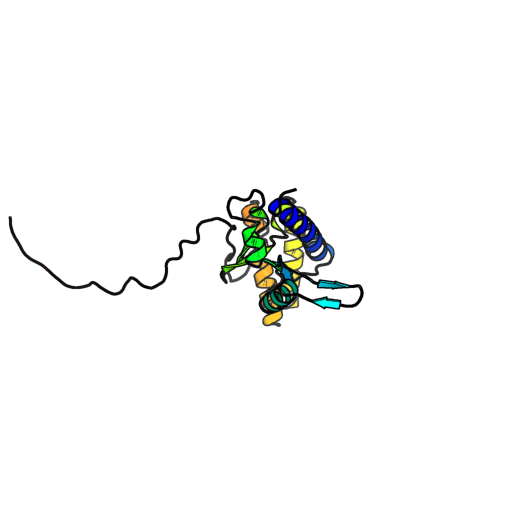00 96.50 122 ASN A C 1
ATOM 958 O O . ASN A 1 122 ? 4.399 -16.485 -12.298 1.00 96.50 122 ASN A O 1
ATOM 962 N N . ALA A 1 123 ? 6.393 -16.334 -13.299 1.00 94.88 123 ALA A N 1
ATOM 963 C CA . ALA A 1 123 ? 5.865 -16.226 -14.660 1.00 94.88 123 ALA A CA 1
ATOM 964 C C . ALA A 1 123 ? 4.814 -17.295 -15.028 1.00 94.88 123 ALA A C 1
ATOM 966 O O . ALA A 1 123 ? 3.881 -16.982 -15.766 1.00 94.88 123 ALA A O 1
ATOM 967 N N . SER A 1 124 ? 4.944 -18.518 -14.499 1.00 95.25 124 SER A N 1
ATOM 968 C CA . SER A 1 124 ? 4.020 -19.647 -14.705 1.00 95.25 124 SER A CA 1
ATOM 969 C C . SER A 1 124 ? 2.972 -19.823 -13.596 1.00 95.25 124 SER A C 1
ATOM 971 O O . SER A 1 124 ? 2.068 -20.649 -13.718 1.00 95.25 124 SER A O 1
ATOM 973 N N . ARG A 1 125 ? 3.075 -19.060 -12.503 1.00 96.38 125 ARG A N 1
ATOM 974 C CA . ARG A 1 125 ? 2.217 -19.165 -11.319 1.00 96.38 125 ARG A CA 1
ATOM 975 C C . ARG A 1 125 ? 1.174 -18.059 -11.348 1.00 96.38 125 ARG A C 1
ATOM 977 O O . ARG A 1 125 ? 1.396 -16.977 -10.819 1.00 96.38 125 ARG A O 1
ATOM 984 N N . VAL A 1 126 ? 0.044 -18.324 -12.006 1.00 93.06 126 VAL A N 1
ATOM 985 C CA . VAL A 1 126 ? -0.966 -17.304 -12.354 1.00 93.06 126 VAL A CA 1
ATOM 986 C C . VAL A 1 126 ? -1.359 -16.425 -11.162 1.00 93.06 126 VAL A C 1
ATOM 988 O O . VAL A 1 126 ? -1.334 -15.201 -11.268 1.00 93.06 126 VAL A O 1
ATOM 991 N N . ARG A 1 127 ? -1.685 -17.028 -10.013 1.00 92.69 127 ARG A N 1
ATOM 992 C CA . ARG A 1 127 ? -2.172 -16.290 -8.839 1.00 92.69 127 ARG A CA 1
ATOM 993 C C . ARG A 1 127 ? -1.082 -15.429 -8.201 1.00 92.69 127 ARG A C 1
ATOM 995 O O . ARG A 1 127 ? -1.341 -14.308 -7.774 1.00 92.69 127 ARG A O 1
ATOM 1002 N N . GLU A 1 128 ? 0.132 -15.949 -8.110 1.00 94.38 128 GLU A N 1
ATOM 1003 C CA . GLU A 1 128 ? 1.293 -15.244 -7.577 1.00 94.38 128 GLU A CA 1
ATOM 1004 C C . GLU A 1 128 ? 1.710 -14.113 -8.520 1.00 94.38 128 GLU A C 1
ATOM 1006 O O . GLU A 1 128 ? 1.936 -12.992 -8.068 1.00 94.38 128 GLU A O 1
ATOM 1011 N N . ARG A 1 129 ? 1.721 -14.372 -9.831 1.00 95.19 129 ARG A N 1
ATOM 1012 C CA . ARG A 1 129 ? 2.011 -13.382 -10.870 1.00 95.19 129 ARG A CA 1
ATOM 1013 C C . ARG A 1 129 ? 1.054 -12.199 -10.812 1.00 95.19 129 ARG A C 1
ATOM 1015 O O . ARG A 1 129 ? 1.516 -11.065 -10.829 1.00 95.19 129 ARG A O 1
ATOM 1022 N N . GLN A 1 130 ? -0.246 -12.447 -10.643 1.00 94.38 130 GLN A N 1
ATOM 1023 C CA . GLN A 1 130 ? -1.258 -11.391 -10.510 1.00 94.38 130 GLN A CA 1
ATOM 1024 C C . GLN A 1 130 ? -0.961 -10.414 -9.361 1.00 94.38 130 GLN A C 1
ATOM 1026 O O . GLN A 1 130 ? -1.249 -9.225 -9.475 1.00 94.38 130 GLN A O 1
ATOM 1031 N N . LYS A 1 131 ? -0.347 -10.876 -8.261 1.00 95.12 131 LYS A N 1
ATO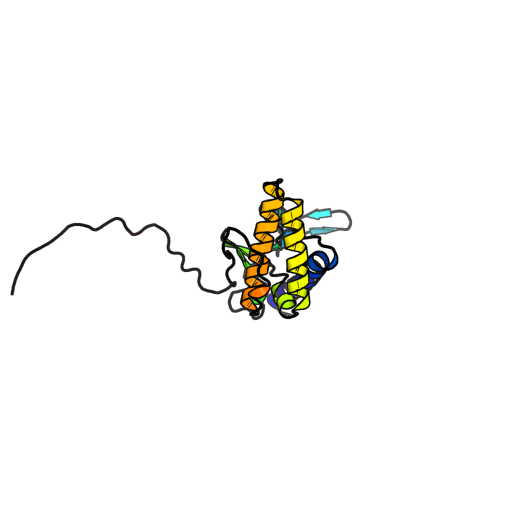M 1032 C CA . LYS A 1 131 ? 0.061 -9.989 -7.156 1.00 95.12 131 LYS A CA 1
ATOM 1033 C C . LYS A 1 131 ? 1.196 -9.054 -7.566 1.00 95.12 131 LYS A C 1
ATOM 1035 O O . LYS A 1 131 ? 1.203 -7.892 -7.171 1.00 95.12 131 LYS A O 1
ATOM 1040 N N . TYR A 1 132 ? 2.146 -9.549 -8.354 1.00 96.50 132 TYR A N 1
ATOM 1041 C CA . TYR A 1 132 ? 3.244 -8.732 -8.864 1.00 96.50 132 TYR A CA 1
ATOM 1042 C C . TYR A 1 132 ? 2.819 -7.828 -10.022 1.00 96.50 132 TYR A C 1
ATOM 1044 O O . TYR A 1 132 ? 3.362 -6.738 -10.156 1.00 96.50 132 TYR A O 1
ATOM 1052 N N . GLU A 1 133 ? 1.817 -8.221 -10.807 1.00 95.94 133 GLU A N 1
ATOM 1053 C CA . GLU A 1 133 ? 1.180 -7.336 -11.789 1.00 95.94 133 GLU A CA 1
ATOM 1054 C C . GLU A 1 133 ? 0.489 -6.159 -11.091 1.00 95.94 133 GLU A C 1
ATOM 1056 O O . GLU A 1 133 ? 0.684 -5.016 -11.497 1.00 95.94 133 GLU A O 1
ATOM 1061 N N . TRP A 1 134 ? -0.220 -6.408 -9.983 1.00 96.38 134 TRP A N 1
ATOM 1062 C CA . TRP A 1 134 ? -0.772 -5.339 -9.145 1.00 96.38 134 TRP A CA 1
ATOM 1063 C C . TRP A 1 134 ? 0.329 -4.417 -8.592 1.00 96.38 134 TRP A C 1
ATOM 1065 O O . TRP A 1 134 ? 0.248 -3.196 -8.720 1.00 96.38 134 TRP A O 1
ATOM 1075 N N . LEU A 1 135 ? 1.420 -4.983 -8.056 1.00 97.06 135 LEU A N 1
ATOM 1076 C CA . LEU A 1 135 ? 2.566 -4.193 -7.581 1.00 97.06 135 LEU A CA 1
ATOM 1077 C C . LEU A 1 135 ? 3.249 -3.398 -8.707 1.00 97.06 135 LEU A C 1
ATOM 1079 O O . LEU A 1 135 ? 3.778 -2.318 -8.451 1.00 97.06 135 LEU A O 1
ATOM 1083 N N . ALA A 1 136 ? 3.248 -3.906 -9.941 1.00 97.38 136 ALA A N 1
ATOM 1084 C CA . ALA A 1 136 ? 3.775 -3.208 -11.111 1.00 97.38 136 ALA A CA 1
ATOM 1085 C C . ALA A 1 136 ? 2.894 -2.025 -11.511 1.00 97.38 136 ALA A C 1
ATOM 1087 O O . ALA A 1 136 ? 3.421 -0.943 -11.761 1.00 97.38 136 ALA A O 1
ATOM 1088 N N . GLN A 1 137 ? 1.568 -2.180 -11.491 1.00 97.06 137 GLN A N 1
ATOM 1089 C CA . GLN A 1 137 ? 0.655 -1.046 -11.663 1.00 97.06 137 GLN A CA 1
ATOM 1090 C C . GLN A 1 137 ? 0.911 0.013 -10.585 1.00 97.06 137 GLN A C 1
ATOM 1092 O O . GLN A 1 137 ? 0.977 1.203 -10.889 1.00 97.06 137 GLN A O 1
ATOM 1097 N N . TYR A 1 138 ? 1.092 -0.425 -9.335 1.00 97.25 138 TYR A N 1
ATOM 1098 C CA . TYR A 1 138 ? 1.274 0.465 -8.190 1.00 97.25 138 TYR A CA 1
ATOM 1099 C C . TYR A 1 138 ? 2.607 1.213 -8.271 1.00 97.25 138 TYR A C 1
ATOM 1101 O O . TYR A 1 138 ? 2.679 2.422 -8.055 1.00 97.25 138 TYR A O 1
ATOM 1109 N N . HIS A 1 139 ? 3.659 0.509 -8.685 1.00 97.50 139 HIS A N 1
ATOM 1110 C CA . HIS A 1 139 ? 4.947 1.097 -9.010 1.00 97.50 139 HIS A CA 1
ATOM 1111 C C . HIS A 1 139 ? 4.839 2.142 -10.125 1.00 97.50 139 HIS A C 1
ATOM 1113 O O . HIS A 1 139 ? 5.325 3.256 -9.958 1.00 97.50 139 HIS A O 1
ATOM 1119 N N . ASN A 1 140 ? 4.201 1.789 -11.246 1.00 97.31 140 ASN A N 1
ATOM 1120 C CA . ASN A 1 140 ? 4.091 2.653 -12.419 1.00 97.31 140 ASN A CA 1
ATOM 1121 C C . ASN A 1 140 ? 3.303 3.925 -12.111 1.00 97.31 140 ASN A C 1
ATOM 1123 O O . ASN A 1 140 ? 3.714 5.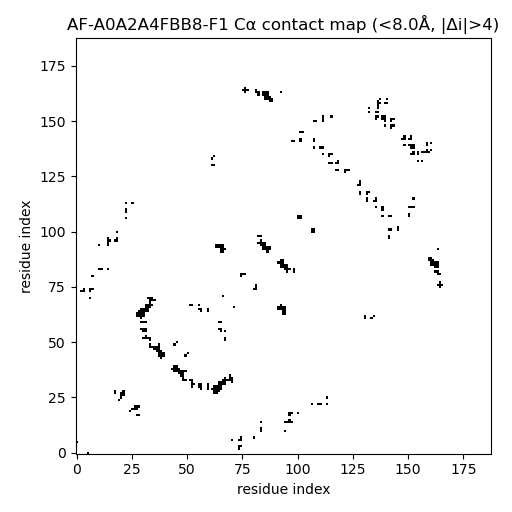000 -12.538 1.00 97.31 140 ASN A O 1
ATOM 1127 N N . PHE A 1 141 ? 2.222 3.820 -11.329 1.00 96.56 141 PHE A N 1
ATOM 1128 C CA . PHE A 1 141 ? 1.472 4.976 -10.836 1.00 96.56 141 PHE A CA 1
ATOM 1129 C C . PHE A 1 141 ? 2.398 5.986 -10.150 1.00 96.56 141 PHE A C 1
ATOM 1131 O O . PHE A 1 141 ? 2.421 7.162 -10.514 1.00 96.56 141 PHE A O 1
ATOM 1138 N N . HIS A 1 142 ? 3.229 5.518 -9.217 1.00 97.25 142 HIS A N 1
ATOM 1139 C CA . HIS A 1 142 ? 4.160 6.382 -8.494 1.00 97.25 142 HIS A CA 1
ATOM 1140 C C . HIS A 1 142 ? 5.319 6.872 -9.351 1.00 97.25 142 HIS A C 1
ATOM 1142 O O . HIS A 1 142 ? 5.638 8.055 -9.298 1.00 97.25 142 HIS A O 1
ATOM 1148 N N . ALA A 1 143 ? 5.912 6.004 -10.172 1.00 97.31 143 ALA A N 1
ATOM 1149 C CA . ALA A 1 143 ? 6.989 6.368 -11.088 1.00 97.31 143 ALA A CA 1
ATOM 1150 C C . ALA A 1 143 ? 6.543 7.478 -12.054 1.00 97.31 143 ALA A C 1
ATOM 1152 O O . ALA A 1 143 ? 7.255 8.464 -12.222 1.00 97.31 143 ALA A O 1
ATOM 1153 N N . MET A 1 144 ? 5.335 7.376 -12.619 1.00 95.56 144 MET A N 1
ATOM 1154 C CA . MET A 1 144 ? 4.754 8.426 -13.459 1.00 95.56 144 MET A CA 1
ATOM 1155 C C . MET A 1 144 ? 4.463 9.701 -12.666 1.00 95.56 144 MET A C 1
ATOM 1157 O O . MET A 1 144 ? 4.833 10.784 -13.117 1.00 95.56 144 MET A O 1
ATOM 1161 N N . LYS A 1 145 ? 3.870 9.582 -11.470 1.00 94.62 145 LYS A N 1
ATOM 1162 C CA . LYS A 1 145 ? 3.561 10.724 -10.594 1.00 94.62 145 LYS A CA 1
ATOM 1163 C C . LYS A 1 145 ? 4.800 11.554 -10.240 1.00 94.62 145 LYS A C 1
ATOM 1165 O O . LYS A 1 145 ? 4.693 12.771 -10.123 1.00 94.62 145 LYS A O 1
ATOM 1170 N N . VAL A 1 146 ? 5.968 10.921 -10.096 1.00 96.69 146 VAL A N 1
ATOM 1171 C CA . VAL A 1 146 ? 7.244 11.603 -9.800 1.00 96.69 146 VAL A CA 1
ATOM 1172 C C . VAL A 1 146 ? 8.113 11.868 -11.040 1.00 96.69 146 VAL A C 1
ATOM 1174 O O . VAL A 1 146 ? 9.269 12.261 -10.906 1.00 96.69 146 VAL A O 1
ATOM 1177 N N . GLY A 1 147 ? 7.584 11.664 -12.252 1.00 96.56 147 GLY A N 1
ATOM 1178 C CA . GLY A 1 147 ? 8.275 11.974 -13.511 1.00 96.56 147 GLY A CA 1
ATOM 1179 C C . GLY A 1 147 ? 9.349 10.967 -13.951 1.00 96.56 147 GLY A C 1
ATOM 1180 O O . GLY A 1 147 ? 10.090 11.242 -14.889 1.00 96.56 147 GLY A O 1
ATOM 1181 N N . MET A 1 148 ? 9.426 9.790 -13.330 1.00 97.31 148 MET A N 1
ATOM 1182 C CA . MET A 1 148 ? 10.375 8.710 -13.642 1.00 97.31 148 MET A CA 1
ATOM 1183 C C . MET A 1 148 ? 9.752 7.648 -14.562 1.00 97.31 148 MET A C 1
ATOM 1185 O O . MET A 1 148 ? 9.763 6.452 -14.269 1.00 97.31 148 MET A O 1
ATOM 1189 N N . SER A 1 149 ? 9.161 8.081 -15.677 1.00 95.38 149 SER A N 1
ATOM 1190 C CA . SER A 1 149 ? 8.472 7.182 -16.622 1.00 95.38 149 SER A CA 1
ATOM 1191 C C . SER A 1 149 ? 9.390 6.104 -17.225 1.00 95.38 149 SER A C 1
ATOM 1193 O O . SER A 1 149 ? 8.936 4.995 -17.499 1.00 95.38 149 SER A O 1
ATOM 1195 N N . ASP A 1 150 ? 10.692 6.375 -17.327 1.00 96.31 150 ASP A N 1
ATOM 1196 C CA . ASP A 1 150 ? 11.742 5.436 -17.744 1.00 96.31 150 ASP A CA 1
ATOM 1197 C C . ASP A 1 150 ? 11.930 4.252 -16.775 1.00 96.31 150 ASP A C 1
ATOM 1199 O O . ASP A 1 150 ? 12.488 3.213 -17.144 1.00 96.31 150 ASP A O 1
ATOM 1203 N N . GLN A 1 151 ? 11.450 4.385 -15.535 1.00 97.56 151 GLN A N 1
ATOM 1204 C CA . GLN A 1 151 ? 11.476 3.325 -14.529 1.00 97.56 151 GLN A CA 1
ATOM 1205 C C . GLN A 1 151 ? 10.219 2.453 -14.525 1.00 97.56 151 GLN A C 1
ATOM 1207 O O . GLN A 1 151 ? 10.174 1.484 -13.771 1.00 97.56 151 GLN A O 1
ATOM 1212 N N . CYS A 1 152 ? 9.227 2.717 -15.378 1.00 97.00 152 CYS A N 1
ATOM 1213 C CA . CYS A 1 152 ? 8.033 1.879 -15.424 1.00 97.00 152 CYS A CA 1
ATOM 1214 C C . CYS A 1 152 ? 8.367 0.414 -15.765 1.00 97.00 152 CYS A C 1
ATOM 1216 O O . CYS A 1 152 ? 9.290 0.087 -16.522 1.00 97.00 152 CYS A O 1
ATOM 1218 N N . VAL A 1 153 ? 7.587 -0.493 -15.187 1.00 96.50 153 VAL A N 1
ATOM 1219 C CA . VAL A 1 153 ? 7.594 -1.925 -15.476 1.00 96.50 153 VAL A CA 1
ATOM 1220 C C . VAL A 1 153 ? 6.609 -2.189 -16.611 1.00 96.50 153 VAL A C 1
ATOM 1222 O O . VAL A 1 153 ? 5.448 -1.792 -16.532 1.00 96.50 153 VAL A O 1
ATOM 1225 N N . SER A 1 154 ? 7.063 -2.864 -17.667 1.00 92.81 154 SER A N 1
ATOM 1226 C CA . SER A 1 154 ? 6.197 -3.269 -18.777 1.00 92.81 154 SER A CA 1
ATOM 1227 C C . SER A 1 154 ? 5.245 -4.379 -18.323 1.00 92.81 154 SER A C 1
ATOM 1229 O O . SER A 1 154 ? 5.691 -5.433 -17.869 1.00 92.81 154 SER A O 1
ATOM 1231 N N . ILE A 1 155 ? 3.944 -4.113 -18.421 1.00 89.62 155 ILE A N 1
ATOM 1232 C CA . ILE A 1 155 ? 2.847 -5.030 -18.100 1.00 89.62 155 ILE A CA 1
ATOM 1233 C C . ILE A 1 155 ? 1.694 -4.799 -19.082 1.00 89.62 155 ILE A C 1
ATOM 1235 O O . ILE A 1 155 ? 1.522 -3.691 -19.586 1.00 89.62 155 ILE A O 1
ATOM 1239 N N . ASP A 1 156 ? 0.880 -5.828 -19.317 1.00 80.62 156 ASP A N 1
ATOM 1240 C CA . ASP A 1 156 ? -0.234 -5.772 -20.280 1.00 80.62 156 ASP A CA 1
ATOM 1241 C C . ASP A 1 156 ? -1.414 -4.909 -19.798 1.00 80.62 156 ASP A C 1
ATOM 1243 O O . ASP A 1 156 ? -2.296 -4.548 -20.576 1.00 80.62 156 ASP A O 1
ATOM 1247 N N . ARG A 1 157 ? -1.464 -4.595 -18.497 1.00 72.50 157 ARG A N 1
ATOM 1248 C CA . ARG A 1 157 ? -2.548 -3.833 -17.868 1.00 72.50 157 ARG A CA 1
ATOM 1249 C C . ARG A 1 157 ? -2.100 -2.413 -17.530 1.00 72.50 157 ARG A C 1
ATOM 1251 O O . ARG A 1 157 ? -1.025 -2.217 -16.973 1.00 72.50 157 ARG A O 1
ATOM 1258 N N . GLY A 1 158 ? -2.960 -1.434 -17.812 1.00 71.62 158 GLY A N 1
ATOM 1259 C CA . GLY A 1 158 ? -2.739 -0.027 -17.466 1.00 71.62 158 GLY A CA 1
ATOM 1260 C C . GLY A 1 158 ? -2.805 0.261 -15.960 1.00 71.62 158 GLY A C 1
ATOM 1261 O O . GLY A 1 158 ? -3.087 -0.626 -15.152 1.00 71.62 158 GLY A O 1
ATOM 1262 N N . ILE A 1 159 ? -2.538 1.517 -15.596 1.00 72.69 159 ILE A N 1
ATOM 1263 C CA . ILE A 1 159 ? -2.664 2.029 -14.223 1.00 72.69 159 ILE A CA 1
ATOM 1264 C C . ILE A 1 159 ? -4.132 2.000 -13.797 1.00 72.69 159 ILE A C 1
ATOM 1266 O O . ILE A 1 159 ? -5.008 2.358 -14.579 1.00 72.69 159 ILE A O 1
ATOM 1270 N N . ALA A 1 160 ? -4.377 1.581 -12.556 1.00 77.50 160 ALA A N 1
ATOM 1271 C CA . ALA A 1 160 ? -5.717 1.327 -12.037 1.00 77.50 160 ALA A CA 1
ATOM 1272 C C . ALA A 1 160 ? -6.007 2.057 -10.707 1.00 77.50 160 ALA A C 1
ATOM 1274 O O . ALA A 1 160 ? -6.956 1.703 -10.014 1.00 77.50 160 ALA A O 1
ATOM 1275 N N . PHE A 1 161 ? -5.171 3.036 -10.334 1.00 89.50 161 PHE A N 1
ATOM 1276 C CA . PHE A 1 161 ? -5.263 3.745 -9.055 1.00 89.50 161 PHE A CA 1
ATOM 1277 C C . PHE A 1 161 ? -5.649 5.204 -9.235 1.00 89.50 161 PHE A C 1
ATOM 1279 O O . PHE A 1 161 ? -5.142 5.877 -10.134 1.00 89.50 161 PHE A O 1
ATOM 1286 N N . GLU A 1 162 ? -6.469 5.691 -8.312 1.00 89.12 162 GLU A N 1
ATOM 1287 C CA . GLU A 1 162 ? -6.943 7.071 -8.273 1.00 89.12 162 GLU A CA 1
ATOM 1288 C C . GLU A 1 162 ? -6.568 7.725 -6.933 1.00 89.12 162 GLU A C 1
ATOM 1290 O O . GLU A 1 162 ? -6.622 7.060 -5.883 1.00 89.12 162 GLU A O 1
ATOM 1295 N N . PRO A 1 163 ? -6.175 9.014 -6.928 1.00 86.62 163 PRO A N 1
ATOM 1296 C CA . PRO A 1 163 ? -6.023 9.775 -5.697 1.00 86.62 163 PRO A CA 1
ATOM 1297 C C . PRO A 1 163 ? -7.319 9.786 -4.886 1.00 86.62 163 PRO A C 1
ATOM 1299 O O . PRO A 1 163 ? -8.428 9.848 -5.415 1.00 86.62 163 PRO A O 1
ATOM 1302 N N . TYR A 1 164 ? -7.191 9.725 -3.565 1.00 83.50 164 TYR A N 1
ATOM 1303 C CA . TYR A 1 164 ? -8.350 9.834 -2.697 1.00 83.50 164 TYR A CA 1
ATOM 1304 C C . TYR A 1 164 ? -8.805 11.290 -2.605 1.00 83.50 164 TYR A C 1
ATOM 1306 O O . TYR A 1 164 ? -8.104 12.096 -2.010 1.00 83.50 164 TYR A O 1
ATOM 1314 N N . GLY A 1 165 ? -9.978 11.602 -3.159 1.00 67.44 165 GLY A N 1
ATOM 1315 C CA . GLY A 1 165 ? -10.584 12.933 -3.070 1.00 67.44 165 GLY A CA 1
ATOM 1316 C C . GLY A 1 165 ? -10.852 13.612 -4.408 1.00 67.44 165 GLY A C 1
ATOM 1317 O O . GLY A 1 165 ? -11.629 14.561 -4.437 1.00 67.44 165 GLY A O 1
ATOM 1318 N N . ASP A 1 166 ? -10.316 13.073 -5.503 1.00 56.94 166 ASP A N 1
ATOM 1319 C CA . ASP A 1 166 ? -10.815 13.397 -6.837 1.00 56.94 166 ASP A CA 1
ATOM 1320 C C . ASP A 1 166 ? -12.236 12.813 -6.963 1.00 56.94 166 ASP A C 1
ATOM 1322 O O . ASP A 1 166 ? -12.481 11.663 -6.576 1.00 56.94 166 ASP A O 1
ATOM 1326 N N . GLU A 1 167 ? -13.206 13.627 -7.391 1.00 40.03 167 GLU A N 1
ATOM 1327 C CA . GLU A 1 167 ? -14.611 13.225 -7.500 1.00 40.03 167 GLU A CA 1
ATOM 1328 C C . GLU A 1 167 ? -14.742 11.950 -8.341 1.00 40.03 167 GLU A C 1
ATOM 1330 O O . GLU A 1 167 ? -14.499 11.941 -9.547 1.00 40.03 167 GLU A O 1
ATOM 1335 N N . VAL A 1 168 ? -15.188 10.864 -7.705 1.00 41.09 168 VAL A N 1
ATOM 1336 C CA . VAL A 1 168 ? -15.764 9.737 -8.433 1.00 41.09 168 VAL A CA 1
ATOM 1337 C C . VAL A 1 168 ? -17.129 10.215 -8.899 1.00 41.09 168 VAL A C 1
ATOM 1339 O O . VAL A 1 168 ? -18.113 10.130 -8.159 1.00 41.09 168 VAL A O 1
ATOM 1342 N N . ASP A 1 169 ? -17.187 10.732 -10.120 1.00 30.00 169 ASP A N 1
ATOM 1343 C CA . ASP A 1 169 ? -18.435 10.848 -10.856 1.00 30.00 169 ASP A CA 1
ATOM 1344 C C . ASP A 1 169 ? -18.997 9.427 -10.991 1.00 30.00 169 ASP A C 1
ATOM 1346 O O . ASP A 1 169 ? -18.611 8.633 -11.853 1.00 30.00 169 ASP A O 1
ATOM 1350 N N . VAL A 1 170 ? -19.887 9.056 -10.069 1.00 34.75 170 VAL A N 1
ATOM 1351 C CA . VAL A 1 170 ? -20.650 7.814 -10.151 1.00 34.75 170 VAL A CA 1
ATOM 1352 C C . VAL A 1 170 ? -21.647 7.992 -11.291 1.00 34.75 170 VAL A C 1
ATOM 1354 O O . VAL A 1 170 ? -22.833 8.251 -11.078 1.00 34.75 170 VAL A O 1
ATOM 1357 N N . ILE A 1 171 ? -21.184 7.824 -12.529 1.00 33.22 171 ILE A N 1
ATOM 1358 C CA . ILE A 1 171 ? -22.073 7.562 -13.654 1.00 33.22 171 ILE A CA 1
ATOM 1359 C C . ILE A 1 171 ? -22.643 6.162 -13.423 1.00 33.22 171 ILE A C 1
ATOM 1361 O O . ILE A 1 171 ? -22.098 5.138 -13.830 1.00 33.22 171 ILE A O 1
ATOM 1365 N N . SER A 1 172 ? -23.770 6.124 -12.715 1.00 28.27 172 SER A N 1
ATOM 1366 C CA . SER A 1 172 ? -24.640 4.956 -12.648 1.00 28.27 172 SER A CA 1
ATOM 1367 C C . SER A 1 172 ? -25.060 4.563 -14.075 1.00 28.27 172 SER A C 1
ATOM 1369 O O . SER A 1 172 ? -25.551 5.426 -14.808 1.00 28.27 172 SER A O 1
ATOM 1371 N N . PRO A 1 173 ? -24.971 3.285 -14.494 1.00 31.02 173 PRO A N 1
ATOM 1372 C CA . PRO A 1 173 ? -25.265 2.860 -15.869 1.00 31.02 173 PRO A CA 1
ATOM 1373 C C . PRO A 1 173 ? -26.773 2.792 -16.200 1.00 31.02 173 PRO A C 1
ATOM 1375 O O . PRO A 1 173 ? -27.209 2.020 -17.050 1.00 31.02 173 PRO A O 1
ATOM 1378 N N . VAL A 1 174 ? -27.608 3.607 -15.552 1.00 35.09 174 VAL A N 1
ATOM 1379 C CA . VAL A 1 174 ? -29.071 3.567 -15.687 1.00 35.09 174 VAL A CA 1
ATOM 1380 C C . VAL A 1 174 ? -29.596 4.938 -16.101 1.00 35.09 174 VAL A C 1
ATOM 1382 O O . VAL A 1 174 ? -30.246 5.611 -15.312 1.00 35.09 174 VAL A O 1
ATOM 1385 N N . LYS A 1 175 ? -29.299 5.366 -17.337 1.00 33.41 175 LYS A N 1
ATOM 1386 C CA . LYS A 1 175 ? -30.105 6.338 -18.114 1.00 33.41 175 LYS A CA 1
ATOM 1387 C C . LYS A 1 175 ? -29.530 6.558 -19.522 1.00 33.41 175 LYS A C 1
ATOM 1389 O O . LYS A 1 175 ? -29.108 7.644 -19.880 1.00 33.41 175 LYS A O 1
ATOM 1394 N N . GLN A 1 176 ? -29.560 5.523 -20.359 1.00 34.69 176 GLN A N 1
ATOM 1395 C CA . GLN A 1 176 ? -29.545 5.710 -21.819 1.00 34.69 176 GLN A CA 1
ATOM 1396 C C . GLN A 1 176 ? -30.345 4.599 -22.516 1.00 34.69 176 GLN A C 1
ATOM 1398 O O . GLN A 1 176 ? -29.900 3.916 -23.429 1.00 34.69 176 GLN A O 1
ATOM 1403 N N . ARG A 1 177 ? -31.581 4.402 -22.051 1.00 37.47 177 ARG A N 1
ATOM 1404 C CA . ARG A 1 177 ? -32.674 3.834 -22.849 1.00 37.47 177 ARG A CA 1
ATOM 1405 C C . ARG A 1 177 ? -33.935 4.627 -22.509 1.00 37.47 177 ARG A C 1
ATOM 1407 O O . ARG A 1 177 ? -34.241 4.765 -21.328 1.00 37.47 177 ARG A O 1
ATOM 1414 N N . ARG A 1 178 ? -34.652 5.073 -23.551 1.00 32.62 178 ARG A N 1
ATOM 1415 C CA . ARG A 1 178 ? -35.728 6.098 -23.610 1.00 32.62 178 ARG A CA 1
ATOM 1416 C C . ARG A 1 178 ? -35.122 7.501 -23.796 1.00 32.62 178 ARG A C 1
ATOM 1418 O O . ARG A 1 178 ? -34.503 8.000 -22.875 1.00 32.62 178 ARG A O 1
ATOM 1425 N N . SER A 1 179 ? -35.177 8.144 -24.959 1.00 32.44 179 SE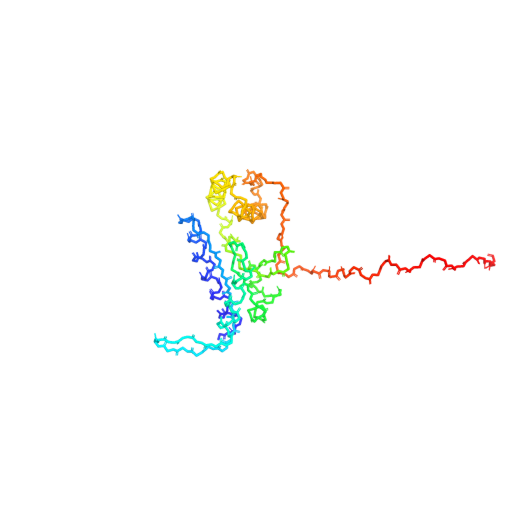R A N 1
ATOM 1426 C CA . SER A 1 179 ? -36.272 8.234 -25.932 1.00 32.44 179 SER A CA 1
ATOM 1427 C C . SER A 1 179 ? -35.761 8.349 -27.378 1.00 32.44 179 SER A C 1
ATOM 1429 O O . SER A 1 179 ? -35.128 9.327 -27.759 1.00 32.44 179 SER A O 1
ATOM 1431 N N . VAL A 1 180 ? -36.120 7.369 -28.208 1.00 38.34 180 VAL A N 1
ATOM 1432 C CA . VAL A 1 180 ? -36.441 7.617 -29.619 1.00 38.34 180 VAL A CA 1
ATOM 1433 C C . VAL A 1 180 ? -37.967 7.690 -29.697 1.00 38.34 180 VAL A C 1
ATOM 1435 O O . VAL A 1 180 ? -38.636 6.855 -29.086 1.00 38.34 180 VAL A O 1
ATOM 1438 N N . SER A 1 181 ? -38.469 8.643 -30.486 1.00 35.19 181 SER A N 1
ATOM 1439 C CA . SER A 1 181 ? -39.851 8.854 -30.967 1.00 35.19 181 SER A CA 1
ATOM 1440 C C . SER A 1 181 ? -40.727 9.888 -30.234 1.00 35.19 181 SER A C 1
ATOM 1442 O O . SER A 1 181 ? -40.752 9.945 -29.009 1.00 35.19 181 SER A O 1
ATOM 1444 N N . ALA A 1 182 ? -41.473 10.637 -31.066 1.00 35.09 182 ALA A N 1
ATOM 1445 C CA . ALA A 1 182 ? -42.343 11.804 -30.843 1.00 35.09 182 ALA A CA 1
ATOM 1446 C C . ALA A 1 182 ? -41.589 13.153 -30.869 1.00 35.09 182 ALA A C 1
ATOM 1448 O O . ALA A 1 182 ? -40.742 13.398 -30.027 1.00 35.09 182 ALA A O 1
ATOM 1449 N N . THR A 1 183 ? -41.785 14.082 -31.809 1.00 37.41 183 THR A N 1
ATOM 1450 C CA . THR A 1 183 ? -42.840 14.283 -32.818 1.00 37.41 183 THR A CA 1
ATOM 1451 C C . THR A 1 183 ? -42.337 15.331 -33.815 1.00 37.41 183 THR A C 1
ATOM 1453 O O . THR A 1 183 ? -41.724 16.317 -33.416 1.00 37.41 183 THR A O 1
ATOM 1456 N N . GLY A 1 184 ? -42.605 15.130 -35.105 1.00 35.50 184 GLY A N 1
ATOM 1457 C CA . GLY A 1 184 ? -42.481 16.184 -36.109 1.00 35.50 184 GLY A CA 1
ATOM 1458 C C . GLY A 1 184 ? -43.710 17.101 -36.162 1.00 35.50 184 GLY A C 1
ATOM 1459 O O . GLY A 1 184 ? -44.780 16.725 -35.688 1.00 35.50 184 GLY A O 1
ATOM 1460 N N . ARG A 1 185 ? -43.512 18.217 -36.882 1.00 37.28 185 ARG A N 1
ATOM 1461 C CA . ARG A 1 185 ? -44.463 19.179 -37.489 1.00 37.28 185 ARG A CA 1
ATOM 1462 C C . ARG A 1 185 ? -44.882 20.438 -36.696 1.00 37.28 185 ARG A C 1
ATOM 1464 O O . ARG A 1 185 ? -45.714 20.384 -35.804 1.00 37.28 185 ARG A O 1
ATOM 1471 N N . SER A 1 186 ? -44.382 21.565 -37.231 1.00 36.06 186 SER A N 1
ATOM 1472 C CA . SER A 1 186 ? -45.096 22.643 -37.964 1.00 36.06 186 SER A CA 1
ATOM 1473 C C . SER A 1 186 ? -45.409 23.985 -37.280 1.00 36.06 186 SER A C 1
ATOM 1475 O O . SER A 1 186 ? -45.989 24.003 -36.203 1.00 36.06 186 SER A O 1
ATOM 1477 N N . GLN A 1 187 ? -45.172 25.038 -38.091 1.00 38.97 187 GLN A N 1
ATOM 1478 C CA . GLN A 1 187 ? -45.555 26.468 -38.027 1.00 38.97 187 GLN A CA 1
ATOM 1479 C C . GLN A 1 187 ? -44.596 27.343 -37.197 1.00 38.97 187 GLN A C 1
ATOM 1481 O O . GLN A 1 187 ? -44.270 26.974 -36.078 1.00 38.97 187 GLN A O 1
ATOM 1486 N N . GLU A 1 188 ? -44.021 28.447 -37.687 1.00 34.88 188 GLU A N 1
ATOM 1487 C CA . GLU A 1 188 ? -44.279 29.339 -38.841 1.00 34.88 188 GLU A CA 1
ATOM 1488 C C . GLU A 1 188 ? -43.000 29.636 -39.646 1.00 34.88 188 GLU A C 1
ATOM 1490 O O . GLU A 1 188 ? -41.892 29.534 -39.069 1.00 34.88 188 GLU A O 1
#

Foldseek 3Di:
DDPLVVLLVVLVVVLQVQLCCCLVVVDQAFWEAADDDWDDDPVDIDDPRVVVGVVVSVVGLASWYFYDVRSCVSVDLPHPSLQQWKAFLVRTITGLSCQVVLLPVVSLQSLLVSLVVQCVVCVVPVSSNVNSLVSLLSSCVSCVVNPNNVSHDDDPDHRGMDRHNDDPPPPPVPPDDDDDDDDDDDDD

Mean predicted aligned error: 8.34 Å

Organism: NCBI:txid265293

Radius of gyration: 21.02 Å; Cα contacts (8 Å, |Δi|>4): 242; chains: 1; bounding box: 62×49×67 Å